Protein AF-0000000080314456 (afdb_homodimer)

Sequence (320 aa):
MYIHRTSDVHPMYSRRPSIFSNRALARGATLALMAKRPNSYPRVSAYLICPGAPRVIEFAKNVLDAQVERRYDAPDGSVMHAELRIDDSIVMIGDSGEQWPAVPTHLHVYVDDVDATYQRALAAGATSVRAPEQREGDPDRRGGVLDVAGNTWWFATQLEMYIHRTSDVHPMYSRRPSIFSNRALARGATLALMAKRPNSYPRVSAYLICPGAPRVIEFAKNVLDAQVERRYDAPDGSVMHAELRIDDSIVMIGDSGEQWPAVPTHLHVYVDDVDATYQRALAAGATSVRAPEQREGDPDRRGGVLDVAGNTWWFATQLE

pLDDT: mean 83.62, std 26.43, range [27.14, 98.94]

Radius of gyration: 33.02 Å; Cα contacts (8 Å, |Δi|>4): 641; chains: 2; bounding box: 56×106×123 Å

Foldseek 3Di:
DPPPPPDPDPPPPPPPPPCPVCPVVVVVPCVVVPPPDDPLADPDAAEFAFAPVVLVLVLCCQLQVWDKDDWDADPVGWTQWIWTDRPSHIHIYGYADPVRHGDQEEDEDEDQDAQSSVVRNVVSPWAWPFHWDDDPPRQWTWGWTAHPRRHIYIYIYGDD/DPPPPDPDPPPPPPPPPPCPVCCVVVVVVCVVVPDPDDPLADPDAAEFAFAPVVLVLVLCCQLQVWDKDDWDADPVGWTQWIWTDRPSHIHIYGYADPVRHGDQEEDEEEDQDAQSSVVRNVVSPWAWPFHWDDDPPRQWTWGWTAHPRRHIYIYIYGDD

Secondary structure (DSSP, 8-state):
-----------------------HHHHTS------SS-TT--SEEEEEEETTHHHHHHHHHHHH-PEEEEEEE-TTS-EEEEEEEETTEEEEEEE--SSS-----EEEEE-S-HHHHHHHHHHTT-EEEEEEEE-TT-SEEEEEEE-TTS-EEEEEEE--/-----------------------HHHHT-------SS-TT--SEEEEEEETTHHHHHHHHHHHH-PEEEEEEE-TTS-EEEEEEEETTEEEEEEE--SSS-----EEEEE-S-HHHHHHHHHHTT-EEEEEEEE-TT-SEEEEEEE-TTS-EEEEEEE--

Solvent-accessible surface area (backbone atoms only — not comparable to full-atom values): 17589 Å² total; per-residue (Å²): 136,83,76,76,76,78,79,80,77,73,78,77,75,74,74,69,73,73,74,71,68,65,54,65,58,60,67,71,45,69,74,59,67,62,56,31,44,63,86,87,55,50,34,52,25,39,38,44,29,22,58,58,35,68,59,54,51,50,44,38,32,75,47,59,64,33,43,83,37,80,70,40,66,42,96,86,67,48,37,66,34,29,31,33,35,34,86,73,23,44,39,32,38,19,38,36,45,91,90,44,60,63,43,59,42,41,35,37,32,50,35,84,47,36,65,61,40,51,52,44,34,44,75,69,61,29,44,83,72,36,76,68,45,64,51,91,94,44,53,37,33,35,28,28,30,28,43,91,56,50,32,34,44,33,34,24,16,38,69,112,135,84,76,77,78,80,79,79,78,74,76,76,75,72,76,67,72,76,74,68,68,63,51,65,60,58,66,67,47,65,72,63,65,60,55,30,47,63,88,88,55,49,35,52,24,40,39,44,28,23,59,60,36,70,60,53,52,51,44,38,32,74,49,60,64,33,42,83,38,79,71,40,68,42,96,87,66,46,38,66,34,31,31,34,35,36,86,72,22,43,41,32,37,17,39,36,46,90,89,44,61,61,42,58,42,40,36,38,31,50,35,85,45,36,66,61,40,52,52,44,32,44,74,69,60,29,43,82,71,38,76,69,44,65,52,89,93,45,54,38,33,34,28,28,31,30,44,90,56,50,32,34,45,32,34,24,15,38,69,114

Structure (mmCIF, N/CA/C/O backbone):
data_AF-0000000080314456-model_v1
#
loop_
_entity.id
_entity.type
_entity.pdbx_description
1 polymer 'Glyoxalase family protein'
#
loop_
_atom_site.group_PDB
_atom_site.id
_atom_site.type_symbol
_atom_site.label_atom_id
_atom_site.label_alt_id
_atom_site.label_comp_id
_atom_site.label_asym_id
_atom_site.label_entity_id
_atom_site.label_seq_id
_atom_site.pdbx_PDB_ins_code
_atom_site.Cartn_x
_atom_site.Cartn_y
_atom_site.Car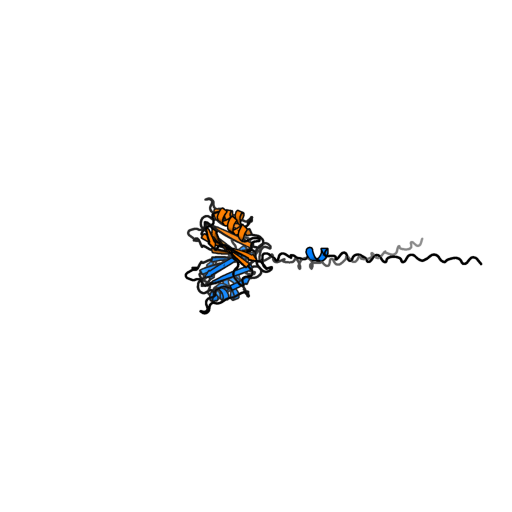tn_z
_atom_site.occupancy
_atom_site.B_iso_or_equiv
_atom_site.auth_seq_id
_atom_site.auth_comp_id
_atom_site.auth_asym_id
_atom_site.auth_atom_id
_atom_site.pdbx_PDB_model_num
ATOM 1 N N . MET A 1 1 ? -13.289 14.805 104.562 1 27.48 1 MET A N 1
ATOM 2 C CA . MET A 1 1 ? -13.859 14.016 103.5 1 27.48 1 MET A CA 1
ATOM 3 C C . MET A 1 1 ? -13.453 14.57 102.125 1 27.48 1 MET A C 1
ATOM 5 O O . MET A 1 1 ? -13.812 15.695 101.75 1 27.48 1 MET A O 1
ATOM 9 N N . TYR A 1 2 ? -12.203 14.258 101.688 1 29.61 2 TYR A N 1
ATOM 10 C CA . TYR A 1 2 ? -11.289 14.695 100.688 1 29.61 2 TYR A CA 1
ATOM 11 C C . TYR A 1 2 ? -11.836 14.359 99.25 1 29.61 2 TYR A C 1
ATOM 13 O O . TYR A 1 2 ? -11.992 13.188 98.938 1 29.61 2 TYR A O 1
ATOM 21 N N . ILE A 1 3 ? -12.906 15.055 98.938 1 31.56 3 ILE A N 1
ATOM 22 C CA . ILE A 1 3 ? -13.602 14.867 97.625 1 31.56 3 ILE A CA 1
ATOM 23 C C . ILE A 1 3 ? -12.602 14.992 96.5 1 31.56 3 ILE A C 1
ATOM 25 O O . ILE A 1 3 ? -11.922 16.016 96.375 1 31.56 3 ILE A O 1
ATOM 29 N N . HIS A 1 4 ? -11.969 13.867 96.125 1 29.05 4 HIS A N 1
ATOM 30 C CA . HIS A 1 4 ? -11.062 13.602 95 1 29.05 4 HIS A CA 1
ATOM 31 C C . HIS A 1 4 ? -11.648 14.109 93.688 1 29.05 4 HIS A C 1
ATOM 33 O O . HIS A 1 4 ? -12.711 13.656 93.25 1 29.05 4 HIS A O 1
ATOM 39 N N . ARG A 1 5 ? -11.523 15.391 93.438 1 29.36 5 ARG A N 1
ATOM 40 C CA . ARG A 1 5 ? -11.883 16.062 92.188 1 29.36 5 ARG A CA 1
ATOM 41 C C . ARG A 1 5 ? -11.352 15.289 91 1 29.36 5 ARG A C 1
ATOM 43 O O . ARG A 1 5 ? -10.141 15.078 90.875 1 29.36 5 ARG A O 1
ATOM 50 N N . THR A 1 6 ? -12.094 14.258 90.5 1 30.19 6 THR A N 1
ATOM 51 C CA . THR A 1 6 ? -11.852 13.43 89.312 1 30.19 6 THR A CA 1
ATOM 52 C C . THR A 1 6 ? -11.453 14.289 88.125 1 30.19 6 THR A C 1
ATOM 54 O O . THR A 1 6 ? -11.961 15.398 87.938 1 30.19 6 THR A O 1
ATOM 57 N N . SER A 1 7 ? -10.219 14.148 87.625 1 28.81 7 SER A N 1
ATOM 58 C CA . SER A 1 7 ? -9.391 14.602 86.562 1 28.81 7 SER A CA 1
ATOM 59 C C . SER A 1 7 ? -10.148 14.508 85.188 1 28.81 7 SER A C 1
ATOM 61 O O . SER A 1 7 ? -10.789 13.492 84.938 1 28.81 7 SER A O 1
ATOM 63 N N . ASP A 1 8 ? -10.734 15.633 84.75 1 27.77 8 ASP A N 1
ATOM 64 C CA . ASP A 1 8 ? -11.375 15.953 83.5 1 27.77 8 ASP A CA 1
ATOM 65 C C . ASP A 1 8 ? -10.602 15.336 82.312 1 27.77 8 ASP A C 1
ATOM 67 O O . ASP A 1 8 ? -9.398 15.547 82.188 1 27.77 8 ASP A O 1
ATOM 71 N N . VAL A 1 9 ? -11.016 14.156 81.812 1 30.58 9 VAL A N 1
ATOM 72 C CA . VAL A 1 9 ? -10.672 13.367 80.688 1 30.58 9 VAL A CA 1
ATOM 73 C C . VAL A 1 9 ? -10.648 14.258 79.438 1 30.58 9 VAL A C 1
ATOM 75 O O . VAL A 1 9 ? -11.578 15.031 79.188 1 30.58 9 VAL A O 1
ATOM 78 N N . HIS A 1 10 ? -9.469 14.805 79.062 1 31.69 10 HIS A N 1
ATOM 79 C CA . HIS A 1 10 ? -9.148 15.523 77.812 1 31.69 10 HIS A CA 1
ATOM 80 C C . HIS A 1 10 ? -9.727 14.82 76.625 1 31.69 10 HIS A C 1
ATOM 82 O O . HIS A 1 10 ? -9.523 13.617 76.438 1 31.69 10 HIS A O 1
ATOM 88 N N . PRO A 1 11 ? -10.875 15.266 76.125 1 28.17 11 PRO A N 1
ATOM 89 C CA . PRO A 1 11 ? -11.453 14.68 74.875 1 28.17 11 PRO A CA 1
ATOM 90 C C . PRO A 1 11 ? -10.422 14.5 73.75 1 28.17 11 PRO A C 1
ATOM 92 O O . PRO A 1 11 ? -9.539 15.352 73.625 1 28.17 11 PRO A O 1
ATOM 95 N N . MET A 1 12 ? -9.922 13.273 73.562 1 28.09 12 MET A N 1
ATOM 96 C CA . MET A 1 12 ? -9.117 12.836 72.438 1 28.09 12 MET A CA 1
ATOM 97 C C . MET A 1 12 ? -9.656 13.414 71.125 1 28.09 12 MET A C 1
ATOM 99 O O . MET A 1 12 ? -10.82 13.203 70.75 1 28.09 12 MET A O 1
ATOM 103 N N . TYR A 1 13 ? -9.336 14.688 70.75 1 27.61 13 TYR A N 1
ATOM 104 C CA . TYR A 1 13 ? -9.562 15.234 69.438 1 27.61 13 TYR A CA 1
ATOM 105 C C . TYR A 1 13 ? -9.289 14.18 68.375 1 27.61 13 TYR A C 1
ATOM 107 O O . TYR A 1 13 ? -8.219 13.578 68.312 1 27.61 13 TYR A O 1
ATOM 115 N N . SER A 1 14 ? -10.312 13.352 68.062 1 29.83 14 SER A N 1
ATOM 116 C CA . SER A 1 14 ? -10.336 12.492 66.938 1 29.83 14 SER A CA 1
ATOM 117 C C . SER A 1 14 ? -9.789 13.219 65.688 1 29.83 14 SER A C 1
ATOM 119 O O . SER A 1 14 ? -10.289 14.281 65.312 1 29.83 14 SER A O 1
ATOM 121 N N . ARG A 1 15 ? -8.445 13.281 65.562 1 30.98 15 ARG A N 1
ATOM 122 C CA . ARG A 1 15 ? -7.824 13.719 64.312 1 30.98 15 ARG A CA 1
ATOM 123 C C . ARG A 1 15 ? -8.586 13.188 63.125 1 30.98 15 ARG A C 1
ATOM 125 O O . ARG A 1 15 ? -8.719 11.977 62.969 1 30.98 15 ARG A O 1
ATOM 132 N N . ARG A 1 16 ? -9.602 13.93 62.719 1 32.38 16 ARG A N 1
ATOM 133 C CA . ARG A 1 16 ? -10.219 13.672 61.406 1 32.38 16 ARG A CA 1
ATOM 134 C C . ARG A 1 16 ? -9.164 13.391 60.344 1 32.38 16 ARG A C 1
ATOM 136 O O . ARG A 1 16 ? -8.219 14.156 60.188 1 32.38 16 ARG A O 1
ATOM 143 N N . PRO A 1 17 ? -8.891 12.102 60.125 1 31.78 17 PRO A N 1
ATOM 144 C CA . PRO A 1 17 ? -7.941 11.898 59 1 31.78 17 PRO A CA 1
ATOM 145 C C . PRO A 1 17 ? -8.234 12.797 57.812 1 31.78 17 PRO A C 1
ATOM 147 O O . PRO A 1 17 ? -9.406 13.055 57.5 1 31.78 17 PRO A O 1
ATOM 150 N N . SER A 1 18 ? -7.523 13.953 57.75 1 32.06 18 SER A N 1
ATOM 151 C CA . SER A 1 18 ? -7.566 14.703 56.5 1 32.06 18 SER A CA 1
ATOM 152 C C . SER A 1 18 ? -7.684 13.766 55.312 1 32.06 18 SER A C 1
ATOM 154 O O . SER A 1 18 ? -6.914 12.812 55.156 1 32.06 18 SER A O 1
ATOM 156 N N . ILE A 1 19 ? -8.906 13.562 54.844 1 32.38 19 ILE A N 1
ATOM 157 C CA . ILE A 1 19 ? -9.164 12.945 53.562 1 32.38 19 ILE A CA 1
ATOM 158 C C . ILE A 1 19 ? -8.211 13.516 52.5 1 32.38 19 ILE A C 1
ATOM 160 O O . ILE A 1 19 ? -8.32 14.688 52.125 1 32.38 19 ILE A O 1
ATOM 164 N N . PHE A 1 20 ? -6.898 13.461 52.75 1 32.72 20 PHE A N 1
ATOM 165 C CA . PHE A 1 20 ? -6.07 13.594 51.562 1 32.72 20 PHE A CA 1
ATOM 166 C C . PHE A 1 20 ? -6.738 12.93 50.344 1 32.72 20 PHE A C 1
ATOM 168 O O . PHE A 1 20 ? -6.945 11.711 50.344 1 32.72 20 PHE A O 1
ATOM 175 N N . SER A 1 21 ? -7.824 13.68 49.906 1 33 21 SER A N 1
ATOM 176 C CA . SER A 1 21 ? -8.352 13.367 48.594 1 33 21 SER A CA 1
ATOM 177 C C . SER A 1 21 ? -7.25 12.922 47.656 1 33 21 SER A C 1
ATOM 179 O O . SER A 1 21 ? -6.242 13.609 47.5 1 33 21 SER A O 1
ATOM 181 N N . ASN A 1 22 ? -6.953 11.68 47.688 1 33.34 22 ASN A N 1
ATOM 182 C CA . ASN A 1 22 ? -6.227 10.984 46.625 1 33.34 22 ASN A CA 1
ATOM 183 C C . ASN A 1 22 ? -6.492 11.609 45.25 1 33.34 22 ASN A C 1
ATOM 185 O O . ASN A 1 22 ? -7.43 11.219 44.562 1 33.34 22 ASN A O 1
ATOM 189 N N . ARG A 1 23 ? -6.57 13.008 45.25 1 28.77 23 ARG A N 1
ATOM 190 C CA . ARG A 1 23 ? -6.52 13.547 43.875 1 28.77 23 ARG A CA 1
ATOM 191 C C . ARG A 1 23 ? -5.391 12.906 43.094 1 28.77 23 ARG A C 1
ATOM 193 O O . ARG A 1 23 ? -5.082 13.344 41.969 1 28.77 23 ARG A O 1
ATOM 200 N N . ALA A 1 24 ? -4.445 12.359 43.875 1 36.88 24 ALA A N 1
ATOM 201 C CA . ALA A 1 24 ? -3.461 11.75 42.969 1 36.88 24 ALA A CA 1
ATOM 202 C C . ALA A 1 24 ? -4.141 10.883 41.906 1 36.88 24 ALA A C 1
ATOM 204 O O . ALA A 1 24 ? -3.492 10.422 40.969 1 36.88 24 ALA A O 1
ATOM 205 N N . LEU A 1 25 ? -5.168 10.219 42.562 1 33.75 25 LEU A N 1
ATOM 206 C CA . LEU A 1 25 ? -5.66 9.234 41.594 1 33.75 25 LEU A CA 1
ATOM 207 C C . LEU A 1 25 ? -6.062 9.906 40.281 1 33.75 25 LEU A C 1
ATOM 209 O O . LEU A 1 25 ? -6.094 9.258 39.219 1 33.75 25 LEU A O 1
ATOM 213 N N . ALA A 1 26 ? -6.762 11 40.406 1 34.88 26 ALA A N 1
ATOM 214 C CA . ALA A 1 26 ? -7.418 11.461 39.188 1 34.88 26 ALA A CA 1
ATOM 215 C C . ALA A 1 26 ? -6.391 11.883 38.125 1 34.88 26 ALA A C 1
ATOM 217 O O . ALA A 1 26 ? -6.625 11.742 36.938 1 34.88 26 ALA A O 1
ATOM 218 N N . ARG A 1 27 ? -5.457 12.602 38.5 1 36.66 27 ARG A N 1
ATOM 219 C CA . ARG A 1 27 ? -4.609 13.188 37.469 1 36.66 27 ARG A CA 1
ATOM 220 C C . ARG A 1 27 ? -3.809 12.102 36.75 1 36.66 27 ARG A C 1
ATOM 222 O O . ARG A 1 27 ? -3.305 12.328 35.656 1 36.66 27 ARG A O 1
ATOM 229 N N . GLY A 1 28 ? -3.275 11.305 37.625 1 36.78 28 GLY A N 1
ATOM 230 C CA . GLY A 1 28 ? -2.605 10.281 36.844 1 36.78 28 GLY A CA 1
ATOM 231 C C . GLY A 1 28 ? -3.531 9.562 35.875 1 36.78 28 GLY A C 1
ATOM 232 O O . GLY A 1 28 ? -3.229 8.461 35.406 1 36.78 28 GLY A O 1
ATOM 233 N N . ALA A 1 29 ? -4.824 9.562 36.062 1 36.16 29 ALA A N 1
ATOM 234 C CA . ALA A 1 29 ? -5.746 9.117 35 1 36.16 29 ALA A CA 1
ATOM 235 C C . ALA A 1 29 ? -5.129 9.289 33.625 1 36.16 29 ALA A C 1
ATOM 237 O O . ALA A 1 29 ? -4.227 10.109 33.438 1 36.16 29 ALA A O 1
ATOM 238 N N . THR A 1 30 ? -5.438 8.281 32.688 1 37.94 30 THR A N 1
ATOM 239 C CA . THR A 1 30 ? -5.18 7.953 31.297 1 37.94 30 THR A CA 1
ATOM 240 C C . THR A 1 30 ? -5.316 9.195 30.406 1 37.94 30 THR A C 1
ATOM 242 O O . THR A 1 30 ? -6.43 9.672 30.188 1 37.94 30 THR A O 1
ATOM 245 N N . LEU A 1 31 ? -5.137 10.25 30.766 1 38.38 31 LEU A N 1
ATOM 246 C CA . LEU A 1 31 ? -4.918 10.891 29.484 1 38.38 31 LEU A CA 1
ATOM 247 C C . LEU A 1 31 ? -4.492 9.875 28.422 1 38.38 31 LEU A C 1
ATOM 249 O O . LEU A 1 31 ? -3.305 9.562 28.297 1 38.38 31 LEU A O 1
ATOM 253 N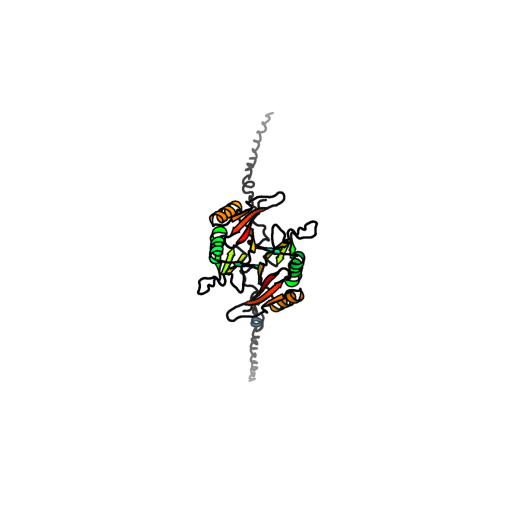 N . ALA A 1 32 ? -4.73 8.617 28.719 1 42.94 32 ALA A N 1
ATOM 254 C CA . ALA A 1 32 ? -4.594 7.543 27.75 1 42.94 32 ALA A CA 1
ATOM 255 C C . ALA A 1 32 ? -4.59 8.094 26.328 1 42.94 32 ALA A C 1
ATOM 257 O O . ALA A 1 32 ? -5.629 8.516 25.812 1 42.94 32 ALA A O 1
ATOM 258 N N . LEU A 1 33 ? -3.754 9.047 26.156 1 50.19 33 LEU A N 1
ATOM 259 C CA . LEU A 1 33 ? -3.492 9.641 24.844 1 50.19 33 LEU A CA 1
ATOM 260 C C . LEU A 1 33 ? -3.971 8.727 23.734 1 50.19 33 LEU A C 1
ATOM 262 O O . LEU A 1 33 ? -3.555 7.566 23.641 1 50.19 33 LEU A O 1
ATOM 266 N N . MET A 1 34 ? -5.211 8.812 23.594 1 61.31 34 MET A N 1
ATOM 267 C CA . MET A 1 34 ? -5.766 8.039 22.484 1 61.31 34 MET A CA 1
ATOM 268 C C . MET A 1 34 ? -4.695 7.742 21.438 1 61.31 34 MET A C 1
ATOM 270 O O . MET A 1 34 ? -3.762 8.531 21.266 1 61.31 34 MET A O 1
ATOM 274 N N . ALA A 1 35 ? -4.668 6.555 21.141 1 75.25 35 ALA A N 1
ATOM 275 C CA . ALA A 1 35 ? -3.74 6.125 20.094 1 75.25 35 ALA A CA 1
ATOM 276 C C . ALA A 1 35 ? -3.777 7.078 18.906 1 75.25 35 ALA A C 1
ATOM 278 O O . ALA A 1 35 ? -4.84 7.578 18.531 1 75.25 35 ALA A O 1
ATOM 279 N N . LYS A 1 36 ? -2.713 7.547 18.594 1 91.38 36 LYS A N 1
ATOM 280 C CA . LYS A 1 36 ? -2.57 8.43 17.453 1 91.38 36 LYS A CA 1
ATOM 281 C C . LYS A 1 36 ? -2.93 7.699 16.156 1 91.38 36 LYS A C 1
ATOM 283 O O . LYS A 1 36 ? -3.055 8.32 15.094 1 91.38 36 LYS A O 1
ATOM 288 N N . ARG A 1 37 ? -3.107 6.453 16.25 1 93 37 ARG A N 1
ATOM 289 C CA . ARG A 1 37 ? -3.586 5.543 15.219 1 93 37 ARG A CA 1
ATOM 290 C C . ARG A 1 37 ? -4.617 4.566 15.773 1 93 37 ARG A C 1
ATOM 292 O O . ARG A 1 37 ? -4.395 3.955 16.828 1 93 37 ARG A O 1
ATOM 299 N N . PRO A 1 38 ? -5.715 4.445 15.133 1 91.81 38 PRO A N 1
ATOM 300 C CA . PRO A 1 38 ? -6.645 3.434 15.641 1 91.81 38 PRO A CA 1
ATOM 301 C C . PRO A 1 38 ? -6.016 2.043 15.719 1 91.81 38 PRO A C 1
ATOM 303 O O . PRO A 1 38 ? -5.215 1.676 14.859 1 91.81 38 PRO A O 1
ATOM 306 N N . ASN A 1 39 ? -6.234 1.264 16.719 1 87.56 39 ASN A N 1
ATOM 307 C CA . ASN A 1 39 ? -5.59 -0.005 17.047 1 87.56 39 ASN A CA 1
ATOM 308 C C . ASN A 1 39 ? -5.613 -0.965 15.852 1 87.56 39 ASN A C 1
ATOM 310 O O . ASN A 1 39 ? -4.641 -1.685 15.617 1 87.56 39 ASN A O 1
ATOM 314 N N . SER A 1 40 ? -6.539 -1.018 15.023 1 93.25 40 SER A N 1
ATOM 315 C CA . SER A 1 40 ? -6.652 -2.041 13.984 1 93.25 40 SER A CA 1
ATOM 316 C C . SER A 1 40 ? -6.09 -1.548 12.656 1 93.25 40 SER A C 1
ATOM 318 O O . SER A 1 40 ? -6.152 -2.256 11.648 1 93.25 40 SER A O 1
ATOM 320 N N . TYR A 1 41 ? -5.465 -0.434 12.711 1 97.75 41 TYR A N 1
ATOM 321 C CA . TYR A 1 41 ? -4.941 0.119 11.469 1 97.75 41 TYR A CA 1
ATOM 322 C C . TYR A 1 41 ? -3.439 -0.115 11.352 1 97.75 41 TYR A C 1
ATOM 324 O O . TYR A 1 41 ? -2.705 0.043 12.328 1 97.75 41 TYR A O 1
ATOM 332 N N . PRO A 1 42 ? -2.975 -0.496 10.195 1 98.5 42 PRO A N 1
ATOM 333 C CA . PRO A 1 42 ? -1.53 -0.454 9.953 1 98.5 42 PRO A CA 1
ATOM 334 C C . PRO A 1 42 ? -0.99 0.971 9.852 1 98.5 42 PRO A C 1
ATOM 336 O O . PRO A 1 42 ? -1.763 1.916 9.672 1 98.5 42 PRO A O 1
ATOM 339 N N . ARG A 1 43 ? 0.236 1.07 9.961 1 98.62 43 ARG A N 1
ATOM 340 C CA . ARG A 1 43 ? 0.877 2.375 9.828 1 98.62 43 ARG A CA 1
ATOM 341 C C . ARG A 1 43 ? 0.706 2.926 8.414 1 98.62 43 ARG A C 1
ATOM 343 O O . ARG A 1 43 ? 0.497 4.125 8.234 1 98.62 43 ARG A O 1
ATOM 350 N N . VAL A 1 44 ? 0.87 2.08 7.402 1 98.94 44 VAL A N 1
ATOM 351 C CA . VAL A 1 44 ? 0.758 2.494 6.008 1 98.94 44 VAL A CA 1
ATOM 352 C C . VAL A 1 44 ? -0.307 1.657 5.305 1 98.94 44 VAL A C 1
ATOM 354 O O . VAL A 1 44 ? -0.348 0.434 5.457 1 98.94 44 VAL A O 1
ATOM 357 N N . SER A 1 45 ? -1.148 2.301 4.598 1 98.94 45 SER A N 1
ATOM 358 C CA . SER A 1 45 ? -2.115 1.659 3.713 1 98.94 45 SER A CA 1
ATOM 359 C C . SER A 1 45 ? -1.975 2.164 2.281 1 98.94 45 SER A C 1
ATOM 361 O O . SER A 1 45 ? -1.834 3.367 2.053 1 98.94 45 SER A O 1
ATOM 363 N N . ALA A 1 46 ? -1.955 1.237 1.372 1 98.94 46 ALA A N 1
ATOM 364 C CA . ALA A 1 46 ? -2.096 1.664 -0.018 1 98.94 46 ALA A CA 1
ATOM 365 C C . ALA A 1 46 ? -3.471 2.275 -0.269 1 98.94 46 ALA A C 1
ATOM 367 O O . ALA A 1 46 ? -4.469 1.82 0.293 1 98.94 46 ALA A O 1
ATOM 368 N N . TYR A 1 47 ? -3.482 3.264 -1.135 1 98.88 47 TYR A N 1
ATOM 369 C CA . TYR A 1 47 ? -4.738 3.891 -1.539 1 98.88 47 TYR A CA 1
ATOM 370 C C . TYR A 1 47 ? -4.934 3.793 -3.047 1 98.88 47 TYR A C 1
ATOM 372 O O . TYR A 1 47 ? -4.227 4.449 -3.814 1 98.88 47 TYR A O 1
ATOM 380 N N . LEU A 1 48 ? -5.859 3.018 -3.428 1 98.81 48 LEU A N 1
ATOM 381 C CA . LEU A 1 48 ? -6.168 2.824 -4.84 1 98.81 48 LEU A CA 1
ATOM 382 C C . LEU A 1 48 ? -7.184 3.855 -5.32 1 98.81 48 LEU A C 1
ATOM 384 O O . LEU A 1 48 ? -8.25 4.008 -4.719 1 98.81 48 LEU A O 1
ATOM 388 N N . ILE A 1 49 ? -6.809 4.559 -6.332 1 98.56 49 ILE A N 1
ATOM 389 C CA . ILE A 1 49 ? -7.73 5.406 -7.074 1 98.56 49 ILE A CA 1
ATOM 390 C C . ILE A 1 49 ? -7.996 4.797 -8.453 1 98.56 49 ILE A C 1
ATOM 392 O O . ILE A 1 49 ? -7.117 4.789 -9.312 1 98.56 49 ILE A O 1
ATOM 396 N N . CYS A 1 50 ? -9.156 4.262 -8.664 1 97.06 50 CYS A N 1
ATOM 397 C CA . CYS A 1 50 ? -9.32 3.475 -9.883 1 97.06 50 CYS A CA 1
ATOM 398 C C . CYS A 1 50 ? -10.711 3.664 -10.469 1 97.06 50 CYS A C 1
ATOM 400 O O . CYS A 1 50 ? -11.648 4.035 -9.758 1 97.06 50 CYS A O 1
ATOM 402 N N . PRO A 1 51 ? -10.727 3.467 -11.805 1 96.62 51 PRO A N 1
ATOM 403 C CA . PRO A 1 51 ? -12.062 3.436 -12.398 1 96.62 51 PRO A CA 1
ATOM 404 C C . PRO A 1 51 ? -12.836 2.166 -12.055 1 96.62 51 PRO A C 1
ATOM 406 O O . PRO A 1 51 ? -12.32 1.058 -12.242 1 96.62 51 PRO A O 1
ATOM 409 N N . GLY A 1 52 ? -14.031 2.35 -11.508 1 96.5 52 GLY A N 1
ATOM 410 C CA . GLY A 1 52 ? -14.852 1.188 -11.195 1 96.5 52 GLY A CA 1
ATOM 411 C C . GLY A 1 52 ? -14.406 0.469 -9.938 1 96.5 52 GLY A C 1
ATOM 412 O O . GLY A 1 52 ? -14.203 -0.747 -9.953 1 96.5 52 GLY A O 1
ATOM 413 N N . ALA A 1 53 ? -14.281 1.219 -8.828 1 98.44 53 ALA A N 1
ATOM 414 C CA . ALA A 1 53 ? -13.828 0.694 -7.547 1 98.44 53 ALA A CA 1
ATOM 415 C C . ALA A 1 53 ? -14.672 -0.497 -7.109 1 98.44 53 ALA A C 1
ATOM 417 O O . ALA A 1 53 ? -14.156 -1.463 -6.547 1 98.44 53 ALA A O 1
ATOM 418 N N . PRO A 1 54 ? -15.992 -0.514 -7.402 1 98.19 54 PRO A N 1
ATOM 419 C CA . PRO A 1 54 ? -16.797 -1.654 -6.969 1 98.19 54 PRO A CA 1
ATOM 420 C C . PRO A 1 54 ? -16.312 -2.98 -7.543 1 98.19 54 PRO A C 1
ATOM 422 O O . PRO A 1 54 ? -16.344 -4.004 -6.855 1 98.19 54 PRO A O 1
ATOM 425 N N . ARG A 1 55 ? -15.852 -2.961 -8.703 1 98 55 ARG A N 1
ATOM 426 C CA . ARG A 1 55 ? -15.383 -4.195 -9.328 1 98 55 ARG A CA 1
ATOM 427 C C . ARG A 1 55 ? -14.078 -4.664 -8.688 1 98 55 ARG A C 1
ATOM 429 O O . ARG A 1 55 ? -13.844 -5.867 -8.562 1 98 55 ARG A O 1
ATOM 436 N N . VAL A 1 56 ? -13.211 -3.719 -8.336 1 98.62 56 VAL A N 1
ATOM 437 C CA . VAL A 1 56 ? -11.961 -4.059 -7.66 1 98.62 56 VAL A CA 1
ATOM 438 C C . VAL A 1 56 ? -12.258 -4.586 -6.258 1 98.62 56 VAL A C 1
ATOM 440 O O . VAL A 1 56 ? -11.602 -5.516 -5.785 1 98.62 56 VAL A O 1
ATOM 443 N N . ILE A 1 57 ? -13.234 -4.023 -5.605 1 98.81 57 ILE A N 1
ATOM 444 C CA . ILE A 1 57 ? -13.664 -4.492 -4.293 1 98.81 57 ILE A CA 1
ATOM 445 C C . ILE A 1 57 ? -14.148 -5.938 -4.395 1 98.81 57 ILE A C 1
ATOM 447 O O . ILE A 1 57 ? -13.766 -6.785 -3.584 1 98.81 57 ILE A O 1
ATOM 451 N N . GLU A 1 58 ? -14.922 -6.227 -5.371 1 98.69 58 GLU A N 1
ATOM 452 C CA . GLU A 1 58 ? -15.398 -7.59 -5.57 1 98.69 58 GLU A CA 1
ATOM 453 C C . GLU A 1 58 ? -14.242 -8.547 -5.848 1 98.69 58 GLU A C 1
ATOM 455 O O . GLU A 1 58 ? -14.219 -9.664 -5.332 1 98.69 58 GLU A O 1
ATOM 460 N N . PHE A 1 59 ? -13.336 -8.094 -6.617 1 98.88 59 PHE A N 1
ATOM 461 C CA . PHE A 1 59 ? -12.133 -8.875 -6.867 1 98.88 59 PHE A CA 1
ATOM 462 C C . PHE A 1 59 ? -11.414 -9.203 -5.562 1 98.88 59 PHE A C 1
ATOM 464 O O . PHE A 1 59 ? -11.078 -10.367 -5.309 1 98.88 59 PHE A O 1
ATOM 471 N N . ALA A 1 60 ? -11.203 -8.203 -4.758 1 98.94 60 ALA A N 1
ATOM 472 C CA . ALA A 1 60 ? -10.469 -8.383 -3.508 1 98.94 60 ALA A CA 1
ATOM 473 C C . ALA A 1 60 ? -11.219 -9.328 -2.57 1 98.94 60 ALA A C 1
ATOM 475 O O . ALA A 1 60 ? -10.602 -10.141 -1.876 1 98.94 60 ALA A O 1
ATOM 476 N N . LYS A 1 61 ? -12.523 -9.242 -2.533 1 98.88 61 LYS A N 1
ATOM 477 C CA . LYS A 1 61 ? -13.328 -10.156 -1.725 1 98.88 61 LYS A CA 1
ATOM 478 C C . LYS A 1 61 ? -13.156 -11.602 -2.189 1 98.88 61 LYS A C 1
ATOM 480 O O . LYS A 1 61 ? -12.875 -12.492 -1.383 1 98.88 61 LYS A O 1
ATOM 485 N N . ASN A 1 62 ? -13.281 -11.758 -3.451 1 98.62 62 ASN A N 1
ATOM 486 C CA . ASN A 1 62 ? -13.32 -13.102 -4.023 1 98.62 62 ASN A CA 1
ATOM 487 C C . ASN A 1 62 ? -11.938 -13.75 -4.027 1 98.62 62 ASN A C 1
ATOM 489 O O . ASN A 1 62 ? -11.812 -14.961 -3.852 1 98.62 62 ASN A O 1
ATOM 493 N N . VAL A 1 63 ? -10.953 -12.969 -4.234 1 98.88 63 VAL A N 1
ATOM 494 C CA . VAL A 1 63 ? -9.625 -13.516 -4.496 1 98.88 63 VAL A CA 1
ATOM 495 C C . VAL A 1 63 ? -8.812 -13.531 -3.205 1 98.88 63 VAL A C 1
ATOM 497 O O . VAL A 1 63 ? -8.008 -14.438 -2.98 1 98.88 63 VAL A O 1
ATOM 500 N N . LEU A 1 64 ? -9.07 -12.523 -2.316 1 98.88 64 LEU A N 1
ATOM 501 C CA . LEU A 1 64 ? -8.188 -12.328 -1.173 1 98.88 64 LEU A CA 1
ATOM 502 C C . LEU A 1 64 ? -8.969 -12.398 0.135 1 98.88 64 LEU A C 1
ATOM 504 O O . LEU A 1 64 ? -8.422 -12.117 1.204 1 98.88 64 LEU A O 1
ATOM 508 N N . ASP A 1 65 ? -10.211 -12.672 0.048 1 98.69 65 ASP A N 1
ATOM 509 C CA . ASP A 1 65 ? -11.086 -12.758 1.216 1 98.69 65 ASP A CA 1
ATOM 510 C C . ASP A 1 65 ? -11.117 -11.43 1.972 1 98.69 65 ASP A C 1
ATOM 512 O O . ASP A 1 65 ? -11.148 -11.414 3.203 1 98.69 65 ASP A O 1
ATOM 516 N N . ALA A 1 66 ? -11.102 -10.367 1.262 1 98.88 66 ALA A N 1
ATOM 517 C CA . ALA A 1 66 ? -11.133 -9.039 1.868 1 98.88 66 ALA A CA 1
ATOM 518 C C . ALA A 1 66 ? -12.477 -8.773 2.539 1 98.88 66 ALA A C 1
ATOM 520 O O . ALA A 1 66 ? -13.531 -9.148 2.012 1 98.88 66 ALA A O 1
ATOM 521 N N . GLN A 1 67 ? -12.375 -8.094 3.674 1 98.81 67 GLN A N 1
ATOM 522 C CA . GLN A 1 67 ? -13.562 -7.57 4.34 1 98.81 67 GLN A CA 1
ATOM 523 C C . GLN A 1 67 ? -13.695 -6.066 4.105 1 98.81 67 GLN A C 1
ATOM 525 O O . GLN A 1 67 ? -12.758 -5.309 4.348 1 98.81 67 GLN A O 1
ATOM 530 N N . VAL A 1 68 ? -14.891 -5.664 3.695 1 98.81 68 VAL A N 1
ATOM 531 C CA . VAL A 1 68 ? -15.102 -4.25 3.408 1 98.81 68 VAL A CA 1
ATOM 532 C C . VAL A 1 68 ? -15.477 -3.51 4.691 1 98.81 68 VAL A C 1
ATOM 534 O O . VAL A 1 68 ? -16.406 -3.914 5.398 1 98.81 68 VAL A O 1
ATOM 537 N N . GLU A 1 69 ? -14.688 -2.543 4.891 1 98.12 69 GLU A N 1
ATOM 538 C CA . GLU A 1 69 ? -14.922 -1.672 6.035 1 98.12 69 GLU A CA 1
ATOM 539 C C . GLU A 1 69 ? -15.031 -0.211 5.609 1 98.12 69 GLU A C 1
ATOM 541 O O . GLU A 1 69 ? -14.531 0.169 4.551 1 98.12 69 GLU A O 1
ATOM 546 N N . ARG A 1 70 ? -15.836 0.61 6.371 1 96.94 70 ARG A N 1
ATOM 547 C CA . ARG A 1 70 ? -15.891 2.059 6.211 1 96.94 70 ARG A CA 1
ATOM 548 C C . ARG A 1 70 ? -16.141 2.439 4.758 1 96.94 70 ARG A C 1
ATOM 550 O O . ARG A 1 70 ? -15.406 3.248 4.184 1 96.94 70 ARG A O 1
ATOM 557 N N . ARG A 1 71 ? -17.172 1.964 4.195 1 98 71 ARG A N 1
ATOM 558 C CA . ARG A 1 71 ? -17.516 2.293 2.818 1 98 71 ARG A CA 1
ATOM 559 C C . ARG A 1 71 ? -18.516 3.453 2.77 1 98 71 ARG A C 1
ATOM 561 O O . ARG A 1 71 ? -19.516 3.453 3.492 1 98 71 ARG A O 1
ATOM 568 N N . TYR A 1 72 ? -18.156 4.383 1.938 1 97.44 72 TYR A N 1
ATOM 569 C CA . TYR A 1 72 ? -18.984 5.547 1.648 1 97.44 72 TYR A CA 1
ATOM 570 C C . TYR A 1 72 ? -19.203 5.703 0.148 1 97.44 72 TYR A C 1
ATOM 572 O O . TYR A 1 72 ? -18.25 5.824 -0.614 1 97.44 72 TYR A O 1
ATOM 580 N N . ASP A 1 73 ? -20.438 5.766 -0.185 1 97.44 73 ASP A N 1
ATOM 581 C CA . ASP A 1 73 ? -20.766 5.93 -1.598 1 97.44 73 ASP A CA 1
ATOM 582 C C . ASP A 1 73 ? -21.297 7.332 -1.88 1 97.44 73 ASP A C 1
ATOM 584 O O . ASP A 1 73 ? -21.922 7.949 -1.016 1 97.44 73 ASP A O 1
ATOM 588 N N . ALA A 1 74 ? -21.016 7.688 -3.094 1 96.12 74 ALA A N 1
ATOM 589 C CA . ALA A 1 74 ? -21.688 8.891 -3.596 1 96.12 74 ALA A CA 1
ATOM 590 C C . ALA A 1 74 ? -23.094 8.57 -4.086 1 96.12 74 ALA A C 1
ATOM 592 O O . ALA A 1 74 ? -23.438 7.406 -4.289 1 96.12 74 ALA A O 1
ATOM 593 N N . PRO A 1 75 ? -23.844 9.609 -4.262 1 95.56 75 PRO A N 1
ATOM 594 C CA . PRO A 1 75 ? -25.219 9.383 -4.715 1 95.56 75 PRO A CA 1
ATOM 595 C C . PRO A 1 75 ? -25.281 8.688 -6.07 1 95.56 75 PRO A C 1
ATOM 597 O O . PRO A 1 75 ? -26.234 7.949 -6.344 1 95.56 75 PRO A O 1
ATOM 600 N N . ASP A 1 76 ? -24.328 8.836 -6.883 1 94.56 76 ASP A N 1
ATOM 601 C CA . ASP A 1 76 ? -24.344 8.258 -8.227 1 94.56 76 ASP A CA 1
ATOM 602 C C . ASP A 1 76 ? -23.844 6.82 -8.211 1 94.56 76 ASP A C 1
ATOM 604 O O . ASP A 1 76 ? -23.703 6.195 -9.266 1 94.56 76 ASP A O 1
ATOM 608 N N . GLY A 1 77 ? -23.484 6.375 -7.082 1 93.94 77 GLY A N 1
ATOM 609 C CA . GLY A 1 77 ? -23.094 4.98 -6.957 1 93.94 77 GLY A CA 1
ATOM 610 C C . GLY A 1 77 ? -21.594 4.777 -6.938 1 93.94 77 GLY A C 1
ATOM 611 O O . GLY A 1 77 ? -21.109 3.684 -6.637 1 93.94 77 GLY A O 1
ATOM 612 N N . SER A 1 78 ? -20.875 5.84 -7.258 1 96.5 78 SER A N 1
ATOM 613 C CA . SER A 1 78 ? -19.422 5.73 -7.18 1 96.5 78 SER A CA 1
ATOM 614 C C . SER A 1 78 ? -18.953 5.641 -5.734 1 96.5 78 SER A C 1
ATOM 616 O O . SER A 1 78 ? -19.625 6.117 -4.82 1 96.5 78 SER A O 1
ATOM 618 N N . VAL A 1 79 ? -17.891 4.977 -5.555 1 98.5 79 VAL A N 1
ATOM 619 C CA . VAL A 1 79 ? -17.312 4.816 -4.227 1 98.5 79 VAL A CA 1
ATOM 620 C C . VAL A 1 79 ? -16.438 6.023 -3.896 1 98.5 79 VAL A C 1
ATOM 622 O O . VAL A 1 79 ? -15.43 6.273 -4.566 1 98.5 79 VAL A O 1
ATOM 625 N N . MET A 1 80 ? -16.812 6.711 -2.887 1 97.81 80 MET A N 1
ATOM 626 C CA . MET A 1 80 ? -16 7.832 -2.422 1 97.81 80 MET A CA 1
ATOM 627 C C . MET A 1 80 ? -14.805 7.34 -1.615 1 97.81 80 MET A C 1
ATOM 629 O O . MET A 1 80 ? -13.695 7.848 -1.773 1 97.81 80 MET A O 1
ATOM 633 N N . HIS A 1 81 ? -15.102 6.391 -0.75 1 98.25 81 HIS A N 1
ATOM 634 C CA . HIS A 1 81 ? -14.078 5.781 0.09 1 98.25 81 HIS A CA 1
ATOM 635 C C . HIS A 1 81 ? -14.516 4.41 0.588 1 98.25 81 HIS A C 1
ATOM 637 O O . HIS A 1 81 ? -15.68 4.215 0.936 1 98.25 81 HIS A O 1
ATOM 643 N N . ALA A 1 82 ? -13.633 3.504 0.618 1 98.81 82 ALA A N 1
ATOM 644 C CA . ALA A 1 82 ? -13.797 2.211 1.276 1 98.81 82 ALA A CA 1
ATOM 645 C C . ALA A 1 82 ? -12.461 1.66 1.757 1 98.81 82 ALA A C 1
ATOM 647 O O . ALA A 1 82 ? -11.398 2.086 1.286 1 98.81 82 ALA A O 1
ATOM 648 N N . GLU A 1 83 ? -12.531 0.793 2.691 1 98.88 83 GLU A N 1
ATOM 649 C CA . GLU A 1 83 ? -11.352 0.108 3.211 1 98.88 83 GLU A CA 1
ATOM 650 C C . GLU A 1 83 ? -11.508 -1.407 3.129 1 98.88 83 GLU A C 1
ATOM 652 O O . GLU A 1 83 ? -12.547 -1.948 3.514 1 98.88 83 GLU A O 1
ATOM 657 N N . LEU A 1 84 ? -10.508 -2.025 2.607 1 98.94 84 LEU A N 1
ATOM 658 C CA . LEU A 1 84 ? -10.461 -3.477 2.461 1 98.94 84 LEU A CA 1
ATOM 659 C C . LEU A 1 84 ? -9.492 -4.094 3.467 1 98.94 84 LEU A C 1
ATOM 661 O O . LEU A 1 84 ? -8.281 -3.943 3.338 1 98.94 84 LEU A O 1
ATOM 665 N N . ARG A 1 85 ? -10.055 -4.766 4.418 1 98.88 85 ARG A N 1
ATOM 666 C CA . ARG A 1 85 ? -9.227 -5.508 5.367 1 98.88 85 ARG A CA 1
ATOM 667 C C . ARG A 1 85 ? -8.781 -6.844 4.777 1 98.88 85 ARG A C 1
ATOM 669 O O . ARG A 1 85 ? -9.617 -7.668 4.402 1 98.88 85 ARG A O 1
ATOM 676 N N . ILE A 1 86 ? -7.562 -7.012 4.633 1 98.75 86 ILE A N 1
ATOM 677 C CA . ILE A 1 86 ? -6.922 -8.25 4.219 1 98.75 86 ILE A CA 1
ATOM 678 C C . ILE A 1 86 ? -5.934 -8.711 5.293 1 98.75 86 ILE A C 1
ATOM 680 O O . ILE A 1 86 ? -4.785 -8.258 5.316 1 98.75 86 ILE A O 1
ATOM 684 N N . ASP A 1 87 ? -6.414 -9.539 6.195 1 97.62 87 ASP A N 1
ATOM 685 C CA . ASP A 1 87 ? -5.664 -9.961 7.375 1 97.62 87 ASP A CA 1
ATOM 686 C C . ASP A 1 87 ? -5.203 -8.758 8.195 1 97.62 87 ASP A C 1
ATOM 688 O O . ASP A 1 87 ? -6.023 -7.965 8.656 1 97.62 87 ASP A O 1
ATOM 692 N N . ASP A 1 88 ? -3.967 -8.477 8.289 1 98 88 ASP A N 1
ATOM 693 C CA . ASP A 1 88 ? -3.445 -7.418 9.148 1 98 88 ASP A CA 1
ATOM 694 C C . ASP A 1 88 ? -3.227 -6.129 8.359 1 98 88 ASP A C 1
ATOM 696 O O . ASP A 1 88 ? -2.619 -5.184 8.867 1 98 88 ASP A O 1
ATOM 700 N N . SER A 1 89 ? -3.631 -6.117 7.172 1 98.81 89 SER A N 1
ATOM 701 C CA . SER A 1 89 ? -3.436 -4.977 6.285 1 98.81 89 SER A CA 1
ATOM 702 C C . SER A 1 89 ? -4.766 -4.332 5.914 1 98.81 89 SER A C 1
ATOM 704 O O . SER A 1 89 ? -5.824 -4.945 6.066 1 98.81 89 SER A O 1
ATOM 706 N N . ILE A 1 90 ? -4.684 -3.084 5.523 1 98.88 90 ILE A N 1
ATOM 707 C CA . ILE A 1 90 ? -5.809 -2.346 4.961 1 98.88 90 ILE A CA 1
ATOM 708 C C . ILE A 1 90 ? -5.406 -1.732 3.623 1 98.88 90 ILE A C 1
ATOM 710 O O . ILE A 1 90 ? -4.355 -1.091 3.518 1 98.88 90 ILE A O 1
ATOM 714 N N . VAL A 1 91 ? -6.18 -2.033 2.621 1 98.94 91 VAL A N 1
ATOM 715 C CA . VAL A 1 91 ? -6.113 -1.317 1.352 1 98.94 91 VAL A CA 1
ATOM 716 C C . VAL A 1 91 ? -7.293 -0.359 1.234 1 98.94 91 VAL A C 1
ATOM 718 O O . VAL A 1 91 ? -8.445 -0.767 1.382 1 98.94 91 VAL A O 1
ATOM 721 N N . MET A 1 92 ? -6.98 0.898 0.997 1 98.94 92 MET A N 1
ATOM 722 C CA . MET A 1 92 ? -8.023 1.896 0.789 1 98.94 92 MET A CA 1
ATOM 723 C C . MET A 1 92 ? -8.312 2.084 -0.697 1 98.94 92 MET A C 1
ATOM 725 O O . MET A 1 92 ? -7.438 1.861 -1.535 1 98.94 92 MET A O 1
ATOM 729 N N . ILE A 1 93 ? -9.602 2.518 -0.929 1 98.88 93 ILE A N 1
ATOM 730 C CA . ILE A 1 93 ? -9.945 2.586 -2.344 1 98.88 93 ILE A CA 1
ATOM 731 C C . ILE A 1 93 ? -11.047 3.623 -2.559 1 98.88 93 ILE A C 1
ATOM 733 O O . ILE A 1 93 ? -11.906 3.812 -1.693 1 98.88 93 ILE A O 1
ATOM 737 N N . GLY A 1 94 ? -11 4.27 -3.645 1 98.69 94 GLY A N 1
ATOM 738 C CA . GLY A 1 94 ? -12.055 5.129 -4.156 1 98.69 94 GLY A CA 1
ATOM 739 C C . GLY A 1 94 ? -12.094 5.184 -5.672 1 98.69 94 GLY A C 1
ATOM 740 O O . GLY A 1 94 ? -11.109 4.855 -6.34 1 98.69 94 GLY A O 1
ATOM 741 N N . ASP A 1 95 ? -13.18 5.613 -6.176 1 98.75 95 ASP A N 1
ATOM 742 C CA . ASP A 1 95 ? -13.297 5.797 -7.621 1 98.75 95 ASP A CA 1
ATOM 743 C C . ASP A 1 95 ? -12.516 7.027 -8.078 1 98.75 95 ASP A C 1
ATOM 745 O O . ASP A 1 95 ? -12.5 8.055 -7.398 1 98.75 95 ASP A O 1
ATOM 749 N N . SER A 1 96 ? -11.93 6.84 -9.266 1 98.19 96 SER A N 1
ATOM 750 C CA . SER A 1 96 ? -11.258 7.984 -9.875 1 98.19 96 SER A CA 1
ATOM 751 C C . SER A 1 96 ? -12.273 9.008 -10.383 1 98.19 96 SER A C 1
ATOM 753 O O . SER A 1 96 ? -13.445 8.695 -10.555 1 98.19 96 SER A O 1
ATOM 755 N N . GLY A 1 97 ? -11.789 10.219 -10.531 1 95.81 97 GLY A N 1
ATOM 756 C CA . GLY A 1 97 ? -12.523 11.344 -11.086 1 95.81 97 GLY A CA 1
ATOM 757 C C . GLY A 1 97 ? -11.617 12.43 -11.641 1 95.81 97 GLY A C 1
ATOM 758 O O . GLY A 1 97 ? -10.414 12.219 -11.812 1 95.81 97 GLY A O 1
ATOM 759 N N . GLU A 1 98 ? -12.188 13.516 -11.961 1 94.19 98 GLU A N 1
ATOM 760 C CA . GLU A 1 98 ? -11.43 14.625 -12.539 1 94.19 98 GLU A CA 1
ATOM 761 C C . GLU A 1 98 ? -10.344 15.109 -11.578 1 94.19 98 GLU A C 1
ATOM 763 O O . GLU A 1 98 ? -9.203 15.336 -11.992 1 94.19 98 GLU A O 1
ATOM 768 N N . GLN A 1 99 ? -10.695 15.195 -10.32 1 92 99 GLN A N 1
ATOM 769 C CA . GLN A 1 99 ? -9.758 15.695 -9.32 1 92 99 GLN A CA 1
ATOM 770 C C . GLN A 1 99 ? -8.68 14.664 -9.008 1 92 99 GLN A C 1
ATOM 772 O O . GLN A 1 99 ? -7.531 15.016 -8.742 1 92 99 GLN A O 1
ATOM 777 N N . TRP A 1 100 ? -9.141 13.477 -9.031 1 95.38 100 TRP A N 1
ATOM 778 C CA . TRP A 1 100 ? -8.234 12.375 -8.734 1 95.38 100 TRP A CA 1
ATOM 779 C C . TRP A 1 100 ? -8.25 11.336 -9.852 1 95.38 100 TRP A C 1
ATOM 781 O O . TRP A 1 100 ? -9.039 10.391 -9.812 1 95.38 100 TRP A O 1
ATOM 791 N N . PRO A 1 101 ? -7.324 11.539 -10.758 1 95.88 101 PRO A N 1
ATOM 792 C CA . PRO A 1 101 ? -7.301 10.586 -11.867 1 95.88 101 PRO A CA 1
ATOM 793 C C . PRO A 1 101 ? -6.836 9.195 -11.438 1 95.88 101 PRO A C 1
ATOM 795 O O . PRO A 1 101 ? -6.18 9.047 -10.406 1 95.88 101 PRO A O 1
ATOM 798 N N . ALA A 1 102 ? -7.184 8.227 -12.258 1 97.25 102 ALA A N 1
ATOM 799 C CA . ALA A 1 102 ? -6.84 6.832 -11.977 1 97.25 102 ALA A CA 1
ATOM 800 C C . ALA A 1 102 ? -5.324 6.641 -11.945 1 97.25 102 ALA A C 1
ATOM 802 O O . ALA A 1 102 ? -4.598 7.219 -12.758 1 97.25 102 ALA A O 1
ATOM 803 N N . VAL A 1 103 ? -4.887 5.793 -11.016 1 95.69 103 VAL A N 1
ATOM 804 C CA . VAL A 1 103 ? -3.482 5.426 -10.867 1 95.69 103 VAL A CA 1
ATOM 805 C C . VAL A 1 103 ? -3.35 3.906 -10.805 1 95.69 103 VAL A C 1
ATOM 807 O O . VAL A 1 103 ? -3.707 3.283 -9.805 1 95.69 103 VAL A O 1
ATOM 810 N N . PRO A 1 104 ? -2.803 3.266 -11.828 1 95.5 104 PRO A N 1
ATOM 811 C CA . PRO A 1 104 ? -2.598 1.815 -11.812 1 95.5 104 PRO A CA 1
ATOM 812 C C . PRO A 1 104 ? -1.563 1.377 -10.781 1 95.5 104 PRO A C 1
ATOM 814 O O . PRO A 1 104 ? -0.376 1.269 -11.094 1 95.5 104 PRO A O 1
ATOM 817 N N . THR A 1 105 ? -1.887 0.936 -9.719 1 97.75 105 THR A N 1
ATOM 818 C CA . THR A 1 105 ? -1.059 0.72 -8.531 1 97.75 105 THR A CA 1
ATOM 819 C C . THR A 1 105 ? -0.541 -0.715 -8.492 1 97.75 105 THR A C 1
ATOM 821 O O . THR A 1 105 ? -1.223 -1.64 -8.938 1 97.75 105 THR A O 1
ATOM 824 N N . HIS A 1 106 ? 0.68 -0.877 -7.949 1 98.75 106 HIS A N 1
ATOM 825 C CA . HIS A 1 106 ? 1.246 -2.195 -7.688 1 98.75 106 HIS A CA 1
ATOM 826 C C . HIS A 1 106 ? 1.151 -2.555 -6.211 1 98.75 106 HIS A C 1
ATOM 828 O O . HIS A 1 106 ? 1.487 -1.74 -5.348 1 98.75 106 HIS A O 1
ATOM 834 N N . LEU A 1 107 ? 0.706 -3.768 -5.949 1 98.94 107 LEU A N 1
ATOM 835 C CA . LEU A 1 107 ? 0.63 -4.324 -4.602 1 98.94 107 LEU A CA 1
ATOM 836 C C . LEU A 1 107 ? 1.326 -5.68 -4.531 1 98.94 107 LEU A C 1
ATOM 838 O O . LEU A 1 107 ? 1.238 -6.473 -5.469 1 98.94 107 LEU A O 1
ATOM 842 N N . HIS A 1 108 ? 1.989 -5.914 -3.424 1 98.94 108 HIS A N 1
ATOM 843 C CA . HIS A 1 108 ? 2.527 -7.23 -3.098 1 98.94 108 HIS A CA 1
ATOM 844 C C . HIS A 1 108 ? 1.729 -7.891 -1.979 1 98.94 108 HIS A C 1
ATOM 846 O O . HIS A 1 108 ? 1.471 -7.27 -0.944 1 98.94 108 HIS A O 1
ATOM 852 N N . VAL A 1 109 ? 1.339 -9.125 -2.176 1 98.94 109 VAL A N 1
ATOM 853 C CA . VAL A 1 109 ? 0.469 -9.805 -1.225 1 98.94 109 VAL A CA 1
ATOM 854 C C . VAL A 1 109 ? 1.021 -11.203 -0.93 1 98.94 109 VAL A C 1
ATOM 856 O O . VAL A 1 109 ? 1.162 -12.023 -1.837 1 98.94 109 VAL A O 1
ATOM 859 N N . TYR A 1 110 ? 1.316 -11.453 0.32 1 98.81 110 TYR A N 1
ATOM 860 C CA . TYR A 1 110 ? 1.564 -12.836 0.71 1 98.81 110 TYR A CA 1
ATOM 861 C C . TYR A 1 110 ? 0.257 -13.602 0.859 1 98.81 110 TYR A C 1
ATOM 863 O O . TYR A 1 110 ? -0.691 -13.117 1.479 1 98.81 110 TYR A O 1
ATOM 871 N N . VAL A 1 111 ? 0.23 -14.742 0.293 1 98.69 111 VAL A N 1
ATOM 872 C CA . VAL A 1 111 ? -0.946 -15.602 0.352 1 98.69 111 VAL A CA 1
ATOM 873 C C . VAL A 1 111 ? -0.531 -17.016 0.762 1 98.69 111 VAL A C 1
ATOM 875 O O . VAL A 1 111 ? 0.645 -17.375 0.67 1 98.69 111 VAL A O 1
ATOM 878 N N . ASP A 1 112 ? -1.479 -17.797 1.237 1 96.75 112 ASP A N 1
ATOM 879 C CA . ASP A 1 112 ? -1.181 -19.141 1.735 1 96.75 112 ASP A CA 1
ATOM 880 C C . ASP A 1 112 ? -0.814 -20.094 0.591 1 96.75 112 ASP A C 1
ATOM 882 O O . ASP A 1 112 ? -0.027 -21.016 0.773 1 96.75 112 ASP A O 1
ATOM 886 N N . ASP A 1 113 ? -1.354 -19.828 -0.544 1 97.81 113 ASP A N 1
ATOM 887 C CA . ASP A 1 113 ? -1.172 -20.656 -1.734 1 97.81 113 ASP A CA 1
ATOM 888 C C . ASP A 1 113 ? -1.221 -19.812 -3.004 1 97.81 113 ASP A C 1
ATOM 890 O O . ASP A 1 113 ? -2.303 -19.5 -3.514 1 97.81 113 ASP A O 1
ATOM 894 N N . VAL A 1 114 ? -0.059 -19.547 -3.57 1 98.69 114 VAL A N 1
ATOM 895 C CA . VAL A 1 114 ? 0.044 -18.594 -4.676 1 98.69 114 VAL A CA 1
ATOM 896 C C . VAL A 1 114 ? -0.573 -19.203 -5.934 1 98.69 114 VAL A C 1
ATOM 898 O O . VAL A 1 114 ? -1.178 -18.484 -6.738 1 98.69 114 VAL A O 1
ATOM 901 N N . ASP A 1 115 ? -0.442 -20.469 -6.148 1 98.75 115 ASP A N 1
ATOM 902 C CA . ASP A 1 115 ? -1.023 -21.094 -7.328 1 98.75 115 ASP A CA 1
ATOM 903 C C . ASP A 1 115 ? -2.547 -21 -7.305 1 98.75 115 ASP A C 1
ATOM 905 O O . ASP A 1 115 ? -3.166 -20.625 -8.297 1 98.75 115 ASP A O 1
ATOM 909 N N . ALA A 1 116 ? -3.113 -21.328 -6.156 1 98.81 116 ALA A N 1
ATOM 910 C CA . ALA A 1 116 ? -4.566 -21.266 -6.02 1 98.81 116 ALA A CA 1
ATOM 911 C C . ALA A 1 116 ? -5.066 -19.828 -6.156 1 98.81 116 ALA A C 1
ATOM 913 O O . ALA A 1 116 ? -6.078 -19.578 -6.816 1 98.81 116 ALA A O 1
ATOM 914 N N . THR A 1 117 ? -4.395 -18.891 -5.535 1 98.88 117 THR A N 1
ATOM 915 C CA . THR A 1 117 ? -4.797 -17.484 -5.59 1 98.88 117 THR A CA 1
ATOM 916 C C . THR A 1 117 ? -4.719 -16.953 -7.016 1 98.88 117 THR A C 1
ATOM 918 O O . THR A 1 117 ? -5.613 -16.234 -7.465 1 98.88 117 THR A O 1
ATOM 921 N N . TYR A 1 118 ? -3.66 -17.312 -7.695 1 98.94 118 TYR A N 1
ATOM 922 C CA . TYR A 1 118 ? -3.461 -16.922 -9.086 1 98.94 118 TYR A CA 1
ATOM 923 C C . TYR A 1 118 ? -4.598 -17.438 -9.961 1 98.94 118 TYR A C 1
ATOM 925 O O . TYR A 1 118 ? -5.18 -16.672 -10.742 1 98.94 118 TYR A O 1
ATOM 933 N N . GLN A 1 119 ? -4.977 -18.625 -9.781 1 98.88 119 GLN A N 1
ATOM 934 C CA . GLN A 1 119 ? -6.059 -19.203 -10.57 1 98.88 119 GLN A CA 1
ATOM 935 C C . GLN A 1 119 ? -7.395 -18.547 -10.227 1 98.88 119 GLN A C 1
ATOM 937 O O . GLN A 1 119 ? -8.211 -18.281 -11.117 1 98.88 119 GLN A O 1
ATOM 942 N N . ARG A 1 120 ? -7.602 -18.312 -8.992 1 98.88 120 ARG A N 1
ATOM 943 C CA . ARG A 1 120 ? -8.812 -17.625 -8.555 1 98.88 120 ARG A CA 1
ATOM 944 C C . ARG A 1 120 ? -8.906 -16.234 -9.172 1 98.88 120 ARG A C 1
ATOM 946 O O . ARG A 1 120 ? -9.992 -15.781 -9.539 1 98.88 120 ARG A O 1
ATOM 953 N N . ALA A 1 121 ? -7.816 -15.578 -9.258 1 98.94 121 ALA A N 1
ATOM 954 C CA . ALA A 1 121 ? -7.773 -14.234 -9.836 1 98.94 121 ALA A CA 1
ATOM 955 C C . ALA A 1 121 ? -8.141 -14.266 -11.312 1 98.94 121 ALA A C 1
ATOM 957 O O . ALA A 1 121 ? -8.906 -13.422 -11.789 1 98.94 121 ALA A O 1
ATOM 958 N N . LEU A 1 122 ? -7.586 -15.203 -11.992 1 98.88 122 LEU A N 1
ATOM 959 C CA . LEU A 1 122 ? -7.922 -15.336 -13.406 1 98.88 122 LEU A CA 1
ATOM 960 C C . LEU A 1 122 ? -9.406 -15.633 -13.586 1 98.88 122 LEU A C 1
ATOM 962 O O . LEU A 1 122 ? -10.062 -15.047 -14.453 1 98.88 122 LEU A O 1
ATOM 966 N N . ALA A 1 123 ? -9.898 -16.469 -12.75 1 98.69 123 ALA A N 1
ATOM 967 C CA . ALA A 1 123 ? -11.32 -16.812 -12.805 1 98.69 123 ALA A CA 1
ATOM 968 C C . ALA A 1 123 ? -12.195 -15.594 -12.508 1 98.69 123 ALA A C 1
ATOM 970 O O . ALA A 1 123 ? -13.32 -15.5 -12.992 1 98.69 123 ALA A O 1
ATOM 971 N N . ALA A 1 124 ? -11.633 -14.68 -11.789 1 98.56 124 ALA A N 1
ATOM 972 C CA . ALA A 1 124 ? -12.359 -13.469 -11.406 1 98.56 124 ALA A CA 1
ATOM 973 C C . ALA A 1 124 ? -12.211 -12.383 -12.461 1 98.56 124 ALA A C 1
ATOM 975 O O . ALA A 1 124 ? -12.695 -11.266 -12.281 1 98.56 124 ALA A O 1
ATOM 976 N N . GLY A 1 125 ? -11.492 -12.68 -13.484 1 98.31 125 GLY A N 1
ATOM 977 C CA . GLY A 1 125 ? -11.469 -11.758 -14.609 1 98.31 125 GLY A CA 1
ATOM 978 C C . GLY A 1 125 ? -10.148 -11.016 -14.734 1 98.31 125 GLY A C 1
ATOM 979 O O . GLY A 1 125 ? -9.977 -10.195 -15.648 1 98.31 125 GLY A O 1
ATOM 980 N N . ALA A 1 126 ? -9.227 -11.312 -13.875 1 98.88 126 ALA A N 1
ATOM 981 C CA . ALA A 1 126 ? -7.91 -10.68 -14 1 98.88 126 ALA A CA 1
ATOM 982 C C . ALA A 1 126 ? -7.137 -11.266 -15.18 1 98.88 126 ALA A C 1
ATOM 984 O O . ALA A 1 126 ? -7.469 -12.344 -15.68 1 98.88 126 ALA A O 1
ATOM 985 N N . THR A 1 127 ? -6.105 -10.461 -15.625 1 98.81 127 THR A N 1
ATOM 986 C CA . THR A 1 127 ? -5.211 -10.898 -16.688 1 98.81 127 THR A CA 1
ATOM 987 C C . THR A 1 127 ? -3.844 -11.273 -16.125 1 98.81 127 THR A C 1
ATOM 989 O O . THR A 1 127 ? -3.312 -10.578 -15.258 1 98.81 127 THR A O 1
ATOM 992 N N . SER A 1 128 ? -3.26 -12.305 -16.672 1 98.88 128 SER A N 1
ATOM 993 C CA . SER A 1 128 ? -1.955 -12.766 -16.219 1 98.88 128 SER A CA 1
ATOM 994 C C . SER A 1 128 ? -0.861 -11.758 -16.562 1 98.88 128 SER A C 1
ATOM 996 O O . SER A 1 128 ? -0.79 -11.273 -17.688 1 98.88 128 SER A O 1
ATOM 998 N N . VAL A 1 129 ? -0.098 -11.438 -15.594 1 98.69 129 VAL A N 1
ATOM 999 C CA . VAL A 1 129 ? 1.15 -10.719 -15.82 1 98.69 129 VAL A CA 1
ATOM 1000 C C . VAL A 1 129 ? 2.322 -11.695 -15.82 1 98.69 129 VAL A C 1
ATOM 1002 O O . VAL A 1 129 ? 3.193 -11.625 -16.688 1 98.69 129 VAL A O 1
ATOM 1005 N N . ARG A 1 130 ? 2.297 -12.594 -14.844 1 98.69 130 ARG A N 1
ATOM 1006 C CA . ARG A 1 130 ? 3.307 -13.633 -14.703 1 98.69 130 ARG A CA 1
ATOM 1007 C C . ARG A 1 130 ? 2.756 -14.828 -13.938 1 98.69 130 ARG A C 1
ATOM 1009 O O . ARG A 1 130 ? 2.258 -14.68 -12.812 1 98.69 130 ARG A O 1
ATOM 1016 N N . ALA A 1 131 ? 2.912 -15.984 -14.508 1 98.88 131 ALA A N 1
ATOM 1017 C CA . ALA A 1 131 ? 2.486 -17.203 -13.812 1 98.88 131 ALA A CA 1
ATOM 1018 C C . ALA A 1 131 ? 3.393 -17.5 -12.625 1 98.88 131 ALA A C 1
ATOM 1020 O O . ALA A 1 131 ? 4.586 -17.172 -12.648 1 98.88 131 ALA A O 1
ATOM 1021 N N . PRO A 1 132 ? 2.834 -18.156 -11.602 1 98.81 132 PRO A N 1
ATOM 1022 C CA . PRO A 1 132 ? 3.648 -18.438 -10.414 1 98.81 132 PRO A CA 1
ATOM 1023 C C . PRO A 1 132 ? 4.871 -19.297 -10.727 1 98.81 132 PRO A C 1
ATOM 1025 O O . PRO A 1 132 ? 4.766 -20.281 -11.453 1 98.81 132 PRO A O 1
ATOM 1028 N N . GLU A 1 133 ? 5.973 -18.859 -10.172 1 98.56 133 GLU A N 1
ATOM 1029 C CA . GLU A 1 133 ? 7.23 -19.594 -10.266 1 98.56 133 GLU A CA 1
ATOM 1030 C C . GLU A 1 133 ? 8.125 -19.312 -9.062 1 98.56 133 GLU A C 1
ATOM 1032 O O . GLU A 1 133 ? 7.949 -18.312 -8.375 1 98.56 133 GLU A O 1
ATOM 1037 N N . GLN A 1 134 ? 8.969 -20.281 -8.797 1 97 134 GLN A N 1
ATOM 1038 C CA . GLN A 1 134 ? 10.039 -20.047 -7.832 1 97 134 GLN A CA 1
ATOM 1039 C C . GLN A 1 134 ? 11.383 -19.875 -8.531 1 97 134 GLN A C 1
ATOM 1041 O O . GLN A 1 134 ? 11.922 -20.828 -9.102 1 97 134 GLN A O 1
ATOM 1046 N N . ARG A 1 135 ? 11.836 -18.719 -8.453 1 95.06 135 ARG A N 1
ATOM 1047 C CA . ARG A 1 135 ? 13.125 -18.469 -9.086 1 95.06 135 ARG A CA 1
ATOM 1048 C C . ARG A 1 135 ? 14.273 -18.938 -8.203 1 95.06 135 ARG A C 1
ATOM 1050 O O . ARG A 1 135 ? 14.125 -19.031 -6.984 1 95.06 135 ARG A O 1
ATOM 1057 N N . GLU A 1 136 ? 15.367 -19.234 -8.828 1 93.62 136 GLU A N 1
ATOM 1058 C CA . GLU A 1 136 ? 16.531 -19.672 -8.078 1 93.62 136 GLU A CA 1
ATOM 1059 C C . GLU A 1 136 ? 16.938 -18.641 -7.031 1 93.62 136 GLU A C 1
ATOM 1061 O O . GLU A 1 136 ? 17.016 -17.453 -7.328 1 93.62 136 GLU A O 1
ATOM 1066 N N . GLY A 1 137 ? 17.141 -19.109 -5.805 1 92.19 137 GLY A N 1
ATOM 1067 C CA . GLY A 1 137 ? 17.578 -18.234 -4.723 1 92.19 137 GLY A CA 1
ATOM 1068 C C . GLY A 1 137 ? 16.453 -17.484 -4.062 1 92.19 137 GLY A C 1
ATOM 1069 O O . GLY A 1 137 ? 16.656 -16.812 -3.045 1 92.19 137 GLY A O 1
ATOM 1070 N N . ASP A 1 138 ? 15.32 -17.531 -4.613 1 93.75 138 ASP A N 1
ATOM 1071 C CA . ASP A 1 138 ? 14.156 -16.875 -4.031 1 93.75 138 ASP A CA 1
ATOM 1072 C C . ASP A 1 138 ? 13.383 -17.812 -3.119 1 93.75 138 ASP A C 1
ATOM 1074 O O . ASP A 1 138 ? 12.898 -18.859 -3.566 1 93.75 138 ASP A O 1
ATOM 1078 N N . PRO A 1 139 ? 13.273 -17.438 -1.891 1 94.31 139 PRO A N 1
ATOM 1079 C CA . PRO A 1 139 ? 12.547 -18.328 -0.986 1 94.31 139 PRO A CA 1
ATOM 1080 C C . PRO A 1 139 ? 11.047 -18.344 -1.247 1 94.31 139 PRO A C 1
ATOM 1082 O O . PRO A 1 139 ? 10.328 -19.188 -0.7 1 94.31 139 PRO A O 1
ATOM 1085 N N . ASP A 1 140 ? 10.594 -17.438 -2.064 1 96.88 140 ASP A N 1
ATOM 1086 C CA . ASP A 1 140 ? 9.164 -17.328 -2.34 1 96.88 140 ASP A CA 1
ATOM 1087 C C . ASP A 1 140 ? 8.836 -17.828 -3.742 1 96.88 140 ASP A C 1
ATOM 1089 O O . ASP A 1 140 ? 9.633 -17.672 -4.668 1 96.88 140 ASP A O 1
ATOM 1093 N N . ARG A 1 141 ? 7.738 -18.516 -3.873 1 98.19 141 ARG A N 1
ATOM 1094 C CA . ARG A 1 141 ? 7.062 -18.656 -5.156 1 98.19 141 ARG A CA 1
ATOM 1095 C C . ARG A 1 141 ? 6.145 -17.469 -5.426 1 98.19 141 ARG A C 1
ATOM 1097 O O . ARG A 1 141 ? 5.398 -17.031 -4.543 1 98.19 141 ARG A O 1
ATOM 1104 N N . ARG A 1 142 ? 6.23 -16.875 -6.684 1 98.56 142 ARG A N 1
ATOM 1105 C CA . ARG A 1 142 ? 5.57 -15.602 -6.93 1 98.56 142 ARG A CA 1
ATOM 1106 C C . ARG A 1 142 ? 4.906 -15.586 -8.305 1 98.56 142 ARG A C 1
ATOM 1108 O O . ARG A 1 142 ? 5.414 -16.188 -9.25 1 98.56 142 ARG A O 1
ATOM 1115 N N . GLY A 1 143 ? 3.883 -14.844 -8.422 1 98.81 143 GLY A N 1
ATOM 1116 C CA . GLY A 1 143 ? 3.195 -14.508 -9.664 1 98.81 143 GLY A CA 1
ATOM 1117 C C . GLY A 1 143 ? 2.422 -13.211 -9.578 1 98.81 143 GLY A C 1
ATOM 1118 O O . GLY A 1 143 ? 2.41 -12.555 -8.531 1 98.81 143 GLY A O 1
ATOM 1119 N N . GLY A 1 144 ? 1.857 -12.828 -10.719 1 98.88 144 GLY A N 1
ATOM 1120 C CA . GLY A 1 144 ? 1.161 -11.547 -10.727 1 98.88 144 GLY A CA 1
ATOM 1121 C C . GLY A 1 144 ? 0.024 -11.5 -11.734 1 98.88 144 GLY A C 1
ATOM 1122 O O . GLY A 1 144 ? 0.067 -12.18 -12.766 1 98.88 144 GLY A O 1
ATOM 1123 N N . VAL A 1 145 ? -0.93 -10.688 -11.422 1 98.94 145 VAL A N 1
ATOM 1124 C CA . VAL A 1 145 ? -2.064 -10.461 -12.312 1 98.94 145 VAL A CA 1
ATOM 1125 C C . VAL A 1 145 ? -2.379 -8.969 -12.375 1 98.94 145 VAL A C 1
ATOM 1127 O O . VAL A 1 145 ? -1.96 -8.203 -11.508 1 98.94 145 VAL A O 1
ATOM 1130 N N . LEU A 1 146 ? -3.092 -8.594 -13.359 1 98.62 146 LEU A N 1
ATOM 1131 C CA . LEU A 1 146 ? -3.717 -7.289 -13.531 1 98.62 146 LEU A CA 1
ATOM 1132 C C . LEU A 1 146 ? -5.223 -7.371 -13.297 1 98.62 146 LEU A C 1
ATOM 1134 O O . LEU A 1 146 ? -5.91 -8.172 -13.93 1 98.62 146 LEU A O 1
ATOM 1138 N N . ASP A 1 147 ? -5.695 -6.559 -12.398 1 98.56 147 ASP A N 1
ATOM 1139 C CA . ASP A 1 147 ? -7.145 -6.555 -12.219 1 98.56 147 ASP A CA 1
ATOM 1140 C C . ASP A 1 147 ? -7.828 -5.711 -13.297 1 98.56 147 ASP A C 1
ATOM 1142 O O . ASP A 1 147 ? -7.164 -5.16 -14.172 1 98.56 147 ASP A O 1
ATOM 1146 N N . VAL A 1 148 ? -9.133 -5.578 -13.25 1 96.75 148 VAL A N 1
ATOM 1147 C CA . VAL A 1 148 ? -9.922 -4.988 -14.328 1 96.75 148 VAL A CA 1
ATOM 1148 C C . VAL A 1 148 ? -9.703 -3.479 -14.359 1 96.75 148 VAL A C 1
ATOM 1150 O O . VAL A 1 148 ? -10.031 -2.818 -15.352 1 96.75 148 VAL A O 1
ATOM 1153 N N . ALA A 1 149 ? -9.242 -2.918 -13.25 1 97.5 149 ALA A N 1
ATOM 1154 C CA . ALA A 1 149 ? -9.016 -1.476 -13.188 1 97.5 149 ALA A CA 1
ATOM 1155 C C . ALA A 1 149 ? -7.559 -1.13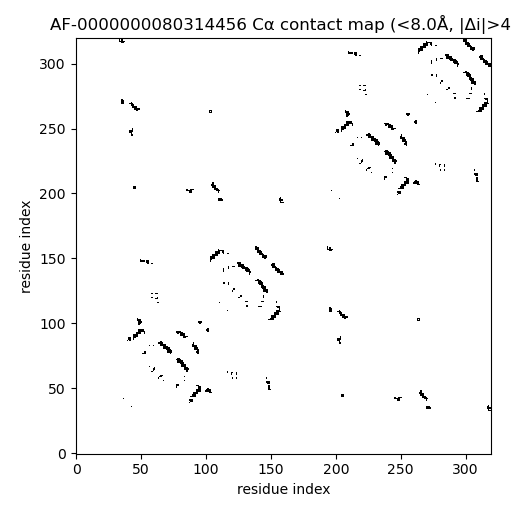8 -13.492 1 97.5 149 ALA A C 1
ATOM 1157 O O . ALA A 1 149 ? -7.172 0.034 -13.484 1 97.5 149 ALA A O 1
ATOM 1158 N N . GLY A 1 150 ? -6.723 -2.117 -13.641 1 96.62 150 GLY A N 1
ATOM 1159 C CA . GLY A 1 150 ? -5.344 -1.867 -14.047 1 96.62 150 GLY A CA 1
ATOM 1160 C C . GLY A 1 150 ? -4.359 -1.978 -12.898 1 96.62 150 GLY A C 1
ATOM 1161 O O . GLY A 1 150 ? -3.16 -1.758 -13.078 1 96.62 150 GLY A O 1
ATOM 1162 N N . ASN A 1 151 ? -4.77 -2.314 -11.727 1 98.5 151 ASN A N 1
ATOM 1163 C CA . ASN A 1 151 ? -3.836 -2.574 -10.641 1 98.5 151 ASN A CA 1
ATOM 1164 C C . ASN A 1 151 ? -3.125 -3.912 -10.812 1 98.5 151 ASN A C 1
ATOM 1166 O O . ASN A 1 151 ? -3.742 -4.898 -11.219 1 98.5 151 ASN A O 1
ATOM 1170 N N . THR A 1 152 ? -1.882 -3.92 -10.477 1 98.75 152 THR A N 1
ATOM 1171 C CA . THR A 1 152 ? -1.116 -5.16 -10.492 1 98.75 152 THR A CA 1
ATOM 1172 C C . THR A 1 152 ? -1.006 -5.742 -9.086 1 98.75 152 THR A C 1
ATOM 1174 O O . THR A 1 152 ? -0.602 -5.047 -8.148 1 98.75 152 THR A O 1
ATOM 1177 N N . TRP A 1 153 ? -1.373 -6.973 -8.945 1 98.94 153 TRP A N 1
ATOM 1178 C CA . TRP A 1 153 ? -1.251 -7.727 -7.703 1 98.94 153 TRP A CA 1
ATOM 1179 C C . TRP A 1 153 ? -0.179 -8.805 -7.824 1 98.94 153 TRP A C 1
ATOM 1181 O O . TRP A 1 153 ? -0.315 -9.742 -8.617 1 98.94 153 TRP A O 1
ATOM 1191 N N . TRP A 1 154 ? 0.857 -8.625 -7.043 1 98.94 154 TRP A N 1
ATOM 1192 C CA . TRP A 1 154 ? 1.905 -9.633 -6.949 1 98.94 154 TRP A CA 1
ATOM 1193 C C . TRP A 1 154 ? 1.67 -10.555 -5.754 1 98.94 154 TRP A C 1
ATOM 1195 O O . TRP A 1 154 ? 1.752 -10.117 -4.602 1 98.94 154 TRP A O 1
ATOM 1205 N N . PHE A 1 155 ? 1.455 -11.781 -6.059 1 98.94 155 PHE A N 1
ATOM 1206 C CA . PHE A 1 155 ? 1.217 -12.773 -5.016 1 98.94 155 PHE A CA 1
ATOM 1207 C C . PHE A 1 155 ? 2.494 -13.539 -4.695 1 98.94 155 PHE A C 1
ATOM 1209 O O . PHE A 1 155 ? 3.271 -13.867 -5.594 1 98.94 155 PHE A O 1
ATOM 1216 N N . ALA A 1 156 ? 2.635 -13.898 -3.43 1 98.81 156 ALA A N 1
ATOM 1217 C CA . ALA A 1 156 ? 3.789 -14.703 -3.029 1 98.81 156 ALA A CA 1
ATOM 1218 C C . ALA A 1 156 ? 3.424 -15.664 -1.906 1 98.81 156 ALA A C 1
ATOM 1220 O O . ALA A 1 156 ? 2.604 -15.344 -1.043 1 98.81 156 ALA A O 1
ATOM 1221 N N . THR A 1 157 ? 3.971 -16.812 -1.915 1 98.31 157 THR A N 1
ATOM 1222 C CA . THR A 1 157 ? 3.996 -17.797 -0.83 1 98.31 157 THR A CA 1
ATOM 1223 C C . THR A 1 157 ? 5.43 -18.203 -0.5 1 98.31 157 THR A C 1
ATOM 1225 O O . THR A 1 157 ? 6.191 -18.578 -1.39 1 98.31 157 THR A O 1
ATOM 1228 N N . GLN A 1 158 ? 5.754 -18.094 0.766 1 96.44 158 GLN A N 1
ATOM 1229 C CA . GLN A 1 158 ? 7.074 -18.562 1.166 1 96.44 158 GLN A CA 1
ATOM 1230 C C . GLN A 1 158 ? 7.102 -20.094 1.278 1 96.44 158 GLN A C 1
ATOM 1232 O O . GLN A 1 158 ? 6.203 -20.688 1.876 1 96.44 158 GLN A O 1
ATOM 1237 N N . LEU A 1 159 ? 7.973 -20.75 0.613 1 89.56 159 LEU A N 1
ATOM 1238 C CA . LEU A 1 159 ? 8.039 -22.219 0.592 1 89.56 159 LEU A CA 1
ATOM 1239 C C . LEU A 1 159 ? 9.07 -22.719 1.597 1 89.56 159 LEU A C 1
ATOM 1241 O O . LEU A 1 159 ? 8.938 -23.828 2.117 1 89.56 159 LEU A O 1
ATOM 1245 N N . GLU A 1 160 ? 10.258 -22.578 1.816 1 64.62 160 GLU A N 1
ATOM 1246 C CA . GLU A 1 160 ? 11.234 -23.266 2.656 1 64.62 160 GLU A CA 1
ATOM 1247 C C . GLU A 1 160 ? 12.367 -22.328 3.07 1 64.62 160 GLU A C 1
ATOM 1249 O O . GLU A 1 160 ? 12.664 -21.359 2.371 1 64.62 160 GLU A O 1
ATOM 1254 N N . MET B 1 1 ? 30.516 -86.312 52.594 1 27.14 1 MET B N 1
ATOM 1255 C CA . MET B 1 1 ? 31.062 -85.125 51.969 1 27.14 1 MET B CA 1
ATOM 1256 C C . MET B 1 1 ? 30.062 -84.5 51 1 27.14 1 MET B C 1
ATOM 1258 O O . MET B 1 1 ? 30.141 -84.688 49.781 1 27.14 1 MET B O 1
ATOM 1262 N N . TYR B 1 2 ? 28.781 -84.438 51.344 1 29.08 2 TYR B N 1
ATOM 1263 C CA . TYR B 1 2 ? 27.547 -84.188 50.625 1 29.08 2 TYR B CA 1
ATOM 1264 C C . TYR B 1 2 ? 27.531 -82.75 50.156 1 29.08 2 TYR B C 1
ATOM 1266 O O . TYR B 1 2 ? 27.562 -81.812 50.938 1 29.08 2 TYR B O 1
ATOM 1274 N N . ILE B 1 3 ? 28.234 -82.5 49 1 30.28 3 ILE B N 1
ATOM 1275 C CA . ILE B 1 3 ? 28.438 -81.25 48.281 1 30.28 3 ILE B CA 1
ATOM 1276 C C . ILE B 1 3 ? 27.094 -80.688 47.844 1 30.28 3 ILE B C 1
ATOM 1278 O O . ILE B 1 3 ? 26.359 -81.312 47.094 1 30.28 3 ILE B O 1
ATOM 1282 N N . HIS B 1 4 ? 26.328 -80.062 48.75 1 30.58 4 HIS B N 1
ATOM 1283 C CA . HIS B 1 4 ? 25.078 -79.375 48.469 1 30.58 4 HIS B CA 1
ATOM 1284 C C . HIS B 1 4 ? 25.219 -78.438 47.281 1 30.58 4 HIS B C 1
ATOM 1286 O O . HIS B 1 4 ? 26.141 -77.625 47.25 1 30.58 4 HIS B O 1
ATOM 1292 N N . ARG B 1 5 ? 24.797 -78.875 46.094 1 28.47 5 ARG B N 1
ATOM 1293 C CA . ARG B 1 5 ? 24.641 -78.25 44.781 1 28.47 5 ARG B CA 1
ATOM 1294 C C . ARG B 1 5 ? 23.984 -76.875 44.875 1 28.47 5 ARG B C 1
ATOM 1296 O O . ARG B 1 5 ? 22.969 -76.688 45.562 1 28.47 5 ARG B O 1
ATOM 1303 N N . THR B 1 6 ? 24.75 -75.75 44.719 1 29.31 6 THR B N 1
ATOM 1304 C CA . THR B 1 6 ? 24.547 -74.312 44.625 1 29.31 6 THR B CA 1
ATOM 1305 C C . THR B 1 6 ? 23.453 -74 43.594 1 29.31 6 THR B C 1
ATOM 1307 O O . THR B 1 6 ? 23.469 -74.5 42.469 1 29.31 6 THR B O 1
ATOM 1310 N N . SER B 1 7 ? 22.156 -74 44.062 1 29.22 7 SER B N 1
ATOM 1311 C CA . SER B 1 7 ? 20.938 -73.562 43.344 1 29.22 7 SER B CA 1
ATOM 1312 C C . SER B 1 7 ? 21.172 -72.375 42.438 1 29.22 7 SER B C 1
ATOM 1314 O O . SER B 1 7 ? 21.891 -71.438 42.812 1 29.22 7 SER B O 1
ATOM 1316 N N . ASP B 1 8 ? 21.125 -72.562 41.125 1 27.48 8 ASP B N 1
ATOM 1317 C CA . ASP B 1 8 ? 21.156 -71.812 39.875 1 27.48 8 ASP B CA 1
ATOM 1318 C C . ASP B 1 8 ? 20.266 -70.562 40 1 27.48 8 ASP B C 1
ATOM 1320 O O . ASP B 1 8 ? 19.062 -70.688 40.281 1 27.48 8 ASP B O 1
ATOM 1324 N N . VAL B 1 9 ? 20.828 -69.438 40.438 1 29.56 9 VAL B N 1
ATOM 1325 C CA . VAL B 1 9 ? 20.328 -68.062 40.469 1 29.56 9 VAL B CA 1
ATOM 1326 C C . VAL B 1 9 ? 19.719 -67.688 39.125 1 29.56 9 VAL B C 1
ATOM 1328 O O . VAL B 1 9 ? 20.344 -67.875 38.062 1 29.56 9 VAL B O 1
ATOM 1331 N N . HIS B 1 10 ? 18.391 -68 38.906 1 31 10 HIS B N 1
ATOM 1332 C CA . HIS B 1 10 ? 17.609 -67.562 37.75 1 31 10 HIS B CA 1
ATOM 1333 C C . HIS B 1 10 ? 17.859 -66.125 37.406 1 31 10 HIS B C 1
ATOM 1335 O O . HIS B 1 10 ? 17.734 -65.25 38.281 1 31 10 HIS B O 1
ATOM 1341 N N . PRO B 1 11 ? 18.75 -65.875 36.469 1 27.97 11 PRO B N 1
ATOM 1342 C CA . PRO B 1 11 ? 19.016 -64.5 36.031 1 27.97 11 PRO B CA 1
ATOM 1343 C C . PRO B 1 11 ? 17.75 -63.688 35.719 1 27.97 11 PRO B C 1
ATOM 1345 O O . PRO B 1 11 ? 16.812 -64.25 35.094 1 27.97 11 PRO B O 1
ATOM 1348 N N . MET B 1 12 ? 17.281 -62.875 36.688 1 28.08 12 MET B N 1
ATOM 1349 C CA . MET B 1 12 ? 16.219 -61.875 36.469 1 28.08 12 MET B CA 1
ATOM 1350 C C . MET B 1 12 ? 16.359 -61.219 35.094 1 28.08 12 MET B C 1
ATOM 1352 O O . MET B 1 12 ? 17.406 -60.656 34.781 1 28.08 12 MET B O 1
ATOM 1356 N N . TYR B 1 13 ? 15.789 -61.812 34 1 27.86 13 TYR B N 1
ATOM 1357 C CA . TYR B 1 13 ? 15.602 -61.188 32.719 1 27.86 13 TYR B CA 1
ATOM 1358 C C . TYR B 1 13 ? 15.195 -59.719 32.844 1 27.86 13 TYR B C 1
ATOM 1360 O O . TYR B 1 13 ? 14.188 -59.406 33.5 1 27.86 13 TYR B O 1
ATOM 1368 N N . SER B 1 14 ? 16.188 -58.875 33.219 1 29.94 14 SER B N 1
ATOM 1369 C CA . SER B 1 14 ? 15.977 -57.438 33.125 1 29.94 14 SER B CA 1
ATOM 1370 C C . SER B 1 14 ? 15.195 -57.094 31.844 1 29.94 14 SER B C 1
ATOM 1372 O O . SER B 1 14 ? 15.578 -57.469 30.75 1 29.94 14 SER B O 1
ATOM 1374 N N . ARG B 1 15 ? 13.828 -57.156 31.984 1 30.83 15 ARG B N 1
ATOM 1375 C CA . ARG B 1 15 ? 12.953 -56.625 30.953 1 30.83 15 ARG B CA 1
ATOM 1376 C C . ARG B 1 15 ? 13.531 -55.375 30.328 1 30.83 15 ARG B C 1
ATOM 1378 O O . ARG B 1 15 ? 13.781 -54.375 31.031 1 30.83 15 ARG B O 1
ATOM 1385 N N . ARG B 1 16 ? 14.391 -55.562 29.328 1 31.86 16 ARG B N 1
ATOM 1386 C CA . ARG B 1 16 ? 14.781 -54.469 28.469 1 31.86 16 ARG B CA 1
ATOM 1387 C C . ARG B 1 16 ? 13.594 -53.562 28.156 1 31.86 16 ARG B C 1
ATOM 1389 O O . ARG B 1 16 ? 12.531 -54.031 27.766 1 31.86 16 ARG B O 1
ATOM 1396 N N . PRO B 1 17 ? 13.492 -52.469 28.938 1 31.53 17 PRO B N 1
ATOM 1397 C CA . PRO B 1 17 ? 12.398 -51.562 28.531 1 31.53 17 PRO B CA 1
ATOM 1398 C C . PRO B 1 17 ? 12.25 -51.469 27.031 1 31.53 17 PRO B C 1
ATOM 1400 O O . PRO B 1 17 ? 13.227 -51.625 26.297 1 31.53 17 PRO B O 1
ATOM 1403 N N . SER B 1 18 ? 11.133 -52.062 26.516 1 31.66 18 SER B N 1
ATOM 1404 C CA . SER B 1 18 ? 10.688 -51.781 25.141 1 31.66 18 SER B CA 1
ATOM 1405 C C . SER B 1 18 ? 11.031 -50.375 24.719 1 31.66 18 SER B C 1
ATOM 1407 O O . SER B 1 18 ? 10.742 -49.406 25.422 1 31.66 18 SER B O 1
ATOM 1409 N N . ILE B 1 19 ? 12.18 -50.25 24.062 1 32.88 19 ILE B N 1
ATOM 1410 C CA . ILE B 1 19 ? 12.508 -49.062 23.312 1 32.88 19 ILE B CA 1
ATOM 1411 C C . ILE B 1 19 ? 11.273 -48.594 22.531 1 32.88 19 ILE B C 1
ATOM 1413 O O . ILE B 1 19 ? 10.945 -49.188 21.484 1 32.88 19 ILE B O 1
ATOM 1417 N N . PHE B 1 20 ? 10.086 -48.656 23.156 1 32.66 20 PHE B N 1
ATOM 1418 C CA . PHE B 1 20 ? 9.102 -47.906 22.391 1 32.66 20 PHE B CA 1
ATOM 1419 C C . PHE B 1 20 ? 9.727 -46.656 21.797 1 32.66 20 PHE B C 1
ATOM 1421 O O . PHE B 1 20 ? 10.234 -45.781 22.531 1 32.66 20 PHE B O 1
ATOM 1428 N N . SER B 1 21 ? 10.492 -47 20.703 1 33.03 21 SER B N 1
ATOM 1429 C CA . SER B 1 21 ? 10.883 -45.938 19.797 1 33.03 21 SER B CA 1
ATOM 1430 C C . SER B 1 21 ? 9.805 -44.844 19.719 1 33.03 21 SER B C 1
ATOM 1432 O O . SER B 1 21 ? 8.656 -45.125 19.359 1 33.03 21 SER B O 1
ATOM 1434 N N . ASN B 1 22 ? 9.719 -44.125 20.75 1 33.59 22 ASN B N 1
ATOM 1435 C CA . ASN B 1 22 ? 9 -42.875 20.656 1 33.59 22 ASN B CA 1
ATOM 1436 C C . ASN B 1 22 ? 9.117 -42.25 19.266 1 33.59 22 ASN B C 1
ATOM 1438 O O . ASN B 1 22 ? 10.055 -41.5 19 1 33.59 22 ASN B O 1
ATOM 1442 N N . ARG B 1 23 ? 9 -43.188 18.219 1 28.98 23 ARG B N 1
ATOM 1443 C CA . ARG B 1 23 ? 8.766 -42.562 16.922 1 28.98 23 ARG B CA 1
ATOM 1444 C C . ARG B 1 23 ? 7.734 -41.438 17.031 1 28.98 23 ARG B C 1
ATOM 1446 O O . ARG B 1 23 ? 7.34 -40.844 16.016 1 28.98 23 ARG B O 1
ATOM 1453 N N . ALA B 1 24 ? 6.879 -41.625 18.062 1 37.19 24 ALA B N 1
ATOM 1454 C CA . ALA B 1 24 ? 5.949 -40.5 18.031 1 37.19 24 ALA B CA 1
ATOM 1455 C C . ALA B 1 24 ? 6.699 -39.188 17.969 1 37.19 24 ALA B C 1
ATOM 1457 O O . ALA B 1 24 ? 6.09 -38.125 17.781 1 37.19 24 ALA B O 1
ATOM 1458 N N . LEU B 1 25 ? 7.848 -39.281 18.719 1 34.38 25 LEU B N 1
ATOM 1459 C CA . LEU B 1 25 ? 8.469 -37.969 18.719 1 34.38 25 LEU B CA 1
ATOM 1460 C C . LEU B 1 25 ? 8.711 -37.5 17.281 1 34.38 25 LEU B C 1
ATOM 1462 O O . LEU B 1 25 ? 8.797 -36.281 17.031 1 34.38 25 LEU B O 1
ATOM 1466 N N . ALA B 1 26 ? 9.195 -38.406 16.469 1 34.69 26 ALA B N 1
ATOM 1467 C CA . ALA B 1 26 ? 9.695 -37.875 15.188 1 34.69 26 ALA B CA 1
ATOM 1468 C C . ALA B 1 26 ? 8.562 -37.312 14.336 1 34.69 26 ALA B C 1
ATOM 1470 O O . ALA B 1 26 ? 8.75 -36.344 13.609 1 34.69 26 ALA B O 1
ATOM 1471 N N . ARG B 1 27 ? 7.535 -38.062 14.18 1 36.97 27 ARG B N 1
ATOM 1472 C CA . ARG B 1 27 ? 6.562 -37.688 13.156 1 36.97 27 ARG B CA 1
ATOM 1473 C C . ARG B 1 27 ? 5.855 -36.375 13.547 1 36.97 27 ARG B C 1
ATOM 1475 O O . ARG B 1 27 ? 5.262 -35.719 12.695 1 36.97 27 ARG B O 1
ATOM 1482 N N . GLY B 1 28 ? 5.512 -36.469 14.812 1 36.06 28 GLY B N 1
ATOM 1483 C CA . GLY B 1 28 ? 4.93 -35.156 15.062 1 36.06 28 GLY B CA 1
ATOM 1484 C C . GLY B 1 28 ? 5.879 -34 14.758 1 36.06 28 GLY B C 1
ATOM 1485 O O . GLY B 1 28 ? 6.07 -33.125 15.578 1 36.06 28 GLY B O 1
ATOM 1486 N N . ALA B 1 29 ? 7.148 -34.281 14.562 1 36.38 29 ALA B N 1
ATOM 1487 C CA . ALA B 1 29 ? 7.98 -33.25 13.914 1 36.38 29 ALA B CA 1
ATOM 1488 C C . ALA B 1 29 ? 7.137 -32.344 13.047 1 36.38 29 ALA B C 1
ATOM 1490 O O . ALA B 1 29 ? 6.387 -32.781 12.188 1 36.38 29 ALA B O 1
ATOM 1491 N N . THR B 1 30 ? 6.574 -31.344 13.688 1 38.41 30 THR B N 1
ATOM 1492 C CA . THR B 1 30 ? 5.898 -30.125 13.234 1 38.41 30 THR B CA 1
ATOM 1493 C C . THR B 1 30 ? 6.359 -29.734 11.828 1 38.41 30 THR B C 1
ATOM 1495 O O . THR B 1 30 ? 7.523 -29.391 11.633 1 38.41 30 THR B O 1
ATOM 1498 N N . LEU B 1 31 ? 6.375 -30.5 10.883 1 38.66 31 LEU B N 1
ATOM 1499 C CA . LEU B 1 31 ? 6.297 -29.812 9.602 1 38.66 31 LEU B CA 1
ATOM 1500 C C . LEU B 1 31 ? 5.938 -28.344 9.797 1 38.66 31 LEU B C 1
ATOM 1502 O O . LEU B 1 31 ? 4.766 -28 9.953 1 38.66 31 LEU B O 1
ATOM 1506 N N . ALA B 1 32 ? 6.188 -27.844 10.938 1 43.28 32 ALA B N 1
ATOM 1507 C CA . ALA B 1 32 ? 6.094 -26.406 11.203 1 43.28 32 ALA B CA 1
ATOM 1508 C C . ALA B 1 32 ? 6.07 -25.609 9.898 1 43.28 32 ALA B C 1
ATOM 1510 O O . ALA B 1 32 ? 7.102 -25.469 9.242 1 43.28 32 ALA B O 1
ATOM 1511 N N . LEU B 1 33 ? 5.219 -26.094 9.055 1 50.28 33 LEU B N 1
ATOM 1512 C CA . LEU B 1 33 ? 4.91 -25.438 7.785 1 50.28 33 LEU B CA 1
ATOM 1513 C C . LEU B 1 33 ? 5.332 -23.969 7.816 1 50.28 33 LEU B C 1
ATOM 1515 O O . LEU B 1 33 ? 4.902 -23.219 8.688 1 50.28 33 LEU B O 1
ATOM 1519 N N . MET B 1 34 ? 6.562 -23.875 7.664 1 61.75 34 MET B N 1
ATOM 1520 C CA . MET B 1 34 ? 7.051 -22.516 7.562 1 61.75 34 MET B CA 1
ATOM 1521 C C . MET B 1 34 ? 5.922 -21.562 7.18 1 61.75 34 MET B C 1
ATOM 1523 O O . MET B 1 34 ? 4.984 -21.953 6.48 1 61.75 34 MET B O 1
ATOM 1527 N N . ALA B 1 35 ? 5.898 -20.594 7.926 1 75.69 35 ALA B N 1
ATOM 1528 C CA . ALA B 1 35 ? 4.914 -19.547 7.645 1 75.69 35 ALA B CA 1
ATOM 1529 C C . ALA B 1 35 ? 4.879 -19.219 6.156 1 75.69 35 ALA B C 1
ATOM 1531 O O . ALA B 1 35 ? 5.914 -19.219 5.488 1 75.69 35 ALA B O 1
ATOM 1532 N N . LYS B 1 36 ? 3.795 -19.297 5.652 1 91.38 36 LYS B N 1
ATOM 1533 C CA . LYS B 1 36 ? 3.578 -18.969 4.246 1 91.38 36 LYS B CA 1
ATOM 1534 C C . LYS B 1 36 ? 3.895 -17.5 3.98 1 91.38 36 LYS B C 1
ATOM 1536 O O . LYS B 1 36 ? 3.957 -17.078 2.826 1 91.38 36 LYS B O 1
ATOM 1541 N N . ARG B 1 37 ? 4.109 -16.781 5 1 93 37 ARG B N 1
ATOM 1542 C CA . ARG B 1 37 ? 4.555 -15.398 5.027 1 93 37 ARG B CA 1
ATOM 1543 C C . ARG B 1 37 ? 5.633 -15.188 6.086 1 93 37 ARG B C 1
ATOM 1545 O O . ARG B 1 37 ? 5.477 -15.625 7.23 1 93 37 ARG B O 1
ATOM 1552 N N . PRO B 1 38 ? 6.699 -14.578 5.727 1 91.88 38 PRO B N 1
ATOM 1553 C CA . PRO B 1 38 ? 7.676 -14.312 6.785 1 91.88 38 PRO B CA 1
ATOM 1554 C C . PRO B 1 38 ? 7.082 -13.508 7.945 1 91.88 38 PRO B C 1
ATOM 1556 O O . PRO B 1 38 ? 6.246 -12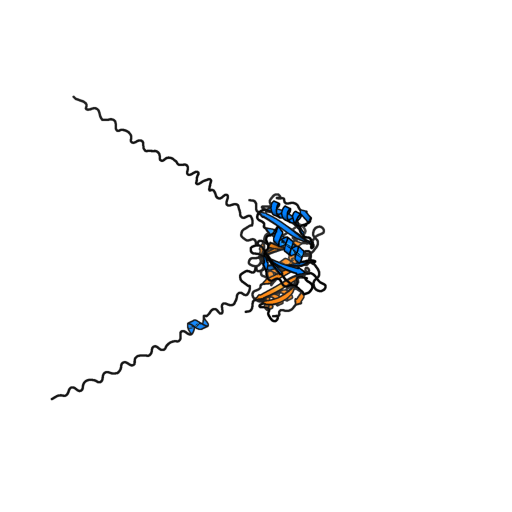.633 7.727 1 91.88 38 PRO B O 1
ATOM 1559 N N . ASN B 1 39 ? 7.348 -13.781 9.156 1 87.44 39 ASN B N 1
ATOM 1560 C CA . ASN B 1 39 ? 6.75 -13.242 10.375 1 87.44 39 ASN B CA 1
ATOM 1561 C C . ASN B 1 39 ? 6.734 -11.719 10.367 1 87.44 39 ASN B C 1
ATOM 1563 O O . ASN B 1 39 ? 5.766 -11.102 10.812 1 87.44 39 ASN B O 1
ATOM 1567 N N . SER B 1 40 ? 7.633 -11.008 9.852 1 93.25 40 SER B N 1
ATOM 1568 C CA . SER B 1 40 ? 7.715 -9.555 9.984 1 93.25 40 SER B CA 1
ATOM 1569 C C . SER B 1 40 ? 7.082 -8.852 8.789 1 93.25 40 SER B C 1
ATOM 1571 O O . SER B 1 40 ? 7.117 -7.625 8.695 1 93.25 40 SER B O 1
ATOM 1573 N N . TYR B 1 41 ? 6.43 -9.617 8 1 97.75 41 TYR B N 1
ATOM 1574 C CA . TYR B 1 41 ? 5.84 -9.016 6.809 1 97.75 41 TYR B CA 1
ATOM 1575 C C . TYR B 1 41 ? 4.34 -8.812 6.984 1 97.75 41 TYR B C 1
ATOM 1577 O O . TYR B 1 41 ? 3.646 -9.688 7.516 1 97.75 41 TYR B O 1
ATOM 1585 N N . PRO B 1 42 ? 3.828 -7.688 6.582 1 98.5 42 PRO B N 1
ATOM 1586 C CA . PRO B 1 42 ? 2.373 -7.559 6.461 1 98.5 42 PRO B CA 1
ATOM 1587 C C . PRO B 1 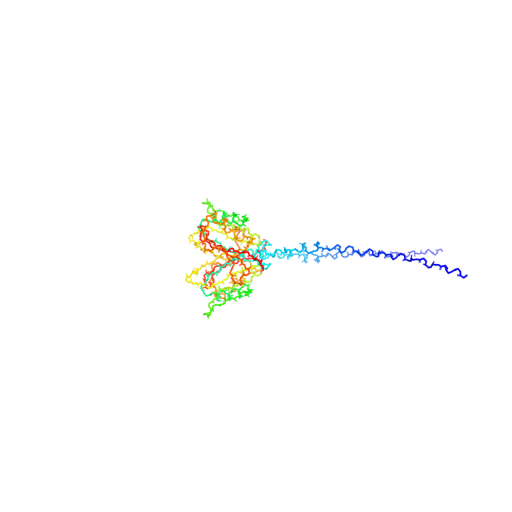42 ? 1.8 -8.391 5.316 1 98.5 42 PRO B C 1
ATOM 1589 O O . PRO B 1 42 ? 2.543 -8.836 4.438 1 98.5 42 PRO B O 1
ATOM 1592 N N . ARG B 1 43 ? 0.577 -8.578 5.379 1 98.62 43 ARG B N 1
ATOM 1593 C CA . ARG B 1 43 ? -0.097 -9.312 4.312 1 98.62 43 ARG B CA 1
ATOM 1594 C C . ARG B 1 43 ? -0.004 -8.562 2.986 1 98.62 43 ARG B C 1
ATOM 1596 O O . ARG B 1 43 ? 0.173 -9.172 1.933 1 98.62 43 ARG B O 1
ATOM 1603 N N . VAL B 1 44 ? -0.199 -7.242 3.012 1 98.94 44 VAL B N 1
ATOM 1604 C CA . VAL B 1 44 ? -0.163 -6.418 1.808 1 98.94 44 VAL B CA 1
ATOM 1605 C C . VAL B 1 44 ? 0.888 -5.324 1.963 1 98.94 44 VAL B C 1
ATOM 1607 O O . VAL B 1 44 ? 0.964 -4.672 3.006 1 98.94 44 VAL B O 1
ATOM 1610 N N . SER B 1 45 ? 1.681 -5.168 0.974 1 98.94 45 SER B N 1
ATOM 1611 C CA . SER B 1 45 ? 2.619 -4.059 0.867 1 98.94 45 SER B CA 1
ATOM 1612 C C . SER B 1 45 ? 2.398 -3.27 -0.42 1 98.94 45 SER B C 1
ATOM 1614 O O . SER B 1 45 ? 2.229 -3.855 -1.491 1 98.94 45 SER B O 1
ATOM 1616 N N . ALA B 1 46 ? 2.357 -1.988 -0.276 1 98.94 46 ALA B N 1
ATOM 1617 C CA . ALA B 1 46 ? 2.42 -1.177 -1.489 1 98.94 46 ALA B CA 1
ATOM 1618 C C . ALA B 1 46 ? 3.77 -1.335 -2.186 1 98.94 46 ALA B C 1
ATOM 1620 O O . ALA B 1 46 ? 4.805 -1.457 -1.527 1 98.94 46 ALA B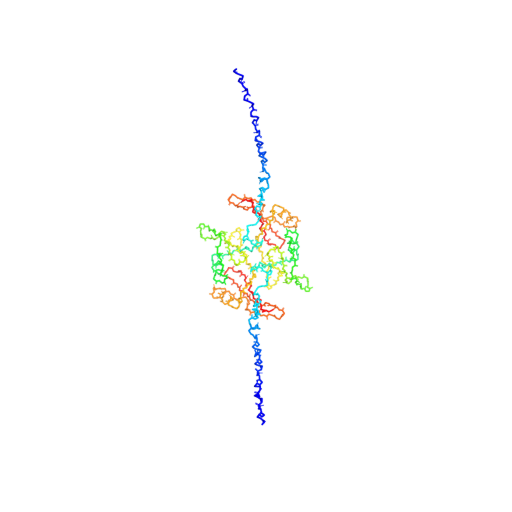 O 1
ATOM 1621 N N . TYR B 1 47 ? 3.715 -1.282 -3.498 1 98.88 47 TYR B N 1
ATOM 1622 C CA . TYR B 1 47 ? 4.934 -1.341 -4.297 1 98.88 47 TYR B CA 1
ATOM 1623 C C . TYR B 1 47 ? 5.066 -0.107 -5.184 1 98.88 47 TYR B C 1
ATOM 1625 O O . TYR B 1 47 ? 4.312 0.057 -6.145 1 98.88 47 TYR B O 1
ATOM 1633 N N . LEU B 1 48 ? 5.988 0.7 -4.863 1 98.81 48 LEU B N 1
ATOM 1634 C CA . LEU B 1 48 ? 6.238 1.922 -5.617 1 98.81 48 LEU B CA 1
ATOM 1635 C C . LEU B 1 48 ? 7.207 1.661 -6.766 1 98.81 48 LEU B C 1
ATOM 1637 O O . LEU B 1 48 ? 8.297 1.12 -6.555 1 98.81 48 LEU B O 1
ATOM 1641 N N . ILE B 1 49 ? 6.777 1.997 -7.93 1 98.56 49 ILE B N 1
ATOM 1642 C CA . ILE B 1 49 ? 7.645 2.057 -9.102 1 98.56 49 ILE B CA 1
ATOM 1643 C C . ILE B 1 49 ? 7.859 3.512 -9.516 1 98.56 49 ILE B C 1
ATOM 1645 O O . ILE B 1 49 ? 6.938 4.164 -10.008 1 98.56 49 ILE B O 1
ATOM 1649 N N . CYS B 1 50 ? 9.023 4.035 -9.289 1 97.06 50 CYS B N 1
ATOM 1650 C CA . CYS B 1 50 ? 9.141 5.477 -9.453 1 97.06 50 CYS B CA 1
ATOM 1651 C C . CYS B 1 50 ? 10.5 5.848 -10.047 1 97.06 50 CYS B C 1
ATOM 1653 O O . CYS B 1 50 ? 11.461 5.082 -9.938 1 97.06 50 CYS B O 1
ATOM 1655 N N . PRO B 1 51 ? 10.445 7.004 -10.734 1 96.5 51 PRO B N 1
ATOM 1656 C CA . PRO B 1 51 ? 11.75 7.516 -11.164 1 96.5 51 PRO B CA 1
ATOM 1657 C C . PRO B 1 51 ? 12.57 8.07 -10 1 96.5 51 PRO B C 1
ATOM 1659 O O . PRO B 1 51 ? 12.086 8.914 -9.242 1 96.5 51 PRO B O 1
ATOM 1662 N N . GLY B 1 52 ? 13.789 7.547 -9.844 1 96.5 52 GLY B N 1
ATOM 1663 C CA . GLY B 1 52 ? 14.648 8.062 -8.789 1 96.5 52 GLY B CA 1
ATOM 1664 C C . GLY B 1 52 ? 14.289 7.531 -7.414 1 96.5 52 GLY B C 1
ATOM 1665 O O . GLY B 1 52 ? 14.109 8.305 -6.473 1 96.5 52 GLY B O 1
ATOM 1666 N N . ALA B 1 53 ? 14.195 6.211 -7.289 1 98.44 53 ALA B N 1
ATOM 1667 C CA . ALA B 1 53 ? 13.812 5.535 -6.051 1 98.44 53 ALA B CA 1
ATOM 1668 C C . ALA B 1 53 ? 14.711 5.973 -4.891 1 98.44 53 ALA B C 1
ATOM 1670 O O . ALA B 1 53 ? 14.242 6.129 -3.764 1 98.44 53 ALA B O 1
ATOM 1671 N N . PRO B 1 54 ? 16.016 6.242 -5.125 1 98.19 54 PRO B N 1
ATOM 1672 C CA . PRO B 1 54 ? 16.859 6.645 -4.004 1 98.19 54 PRO B CA 1
ATOM 1673 C C . PRO B 1 54 ? 16.375 7.918 -3.316 1 98.19 54 PRO B C 1
ATOM 1675 O O . PRO B 1 54 ? 16.453 8.031 -2.092 1 98.19 54 PRO B O 1
ATOM 1678 N N . ARG B 1 55 ? 15.867 8.805 -4.051 1 98 55 ARG B N 1
ATOM 1679 C CA . ARG B 1 55 ? 15.391 10.055 -3.465 1 98 55 ARG B CA 1
ATOM 1680 C C . ARG B 1 55 ? 14.133 9.828 -2.639 1 98 55 ARG B C 1
ATOM 1682 O O . ARG B 1 55 ? 13.93 10.484 -1.616 1 98 55 ARG B O 1
ATOM 1689 N N . VAL B 1 56 ? 13.258 8.93 -3.107 1 98.62 56 VAL B N 1
ATOM 1690 C CA . VAL B 1 56 ? 12.055 8.594 -2.357 1 98.62 56 VAL B CA 1
ATOM 1691 C C . VAL B 1 56 ? 12.43 7.848 -1.08 1 98.62 56 VAL B C 1
ATOM 1693 O O . VAL B 1 56 ? 11.82 8.055 -0.029 1 98.62 56 VAL B O 1
ATOM 1696 N N . ILE B 1 57 ? 13.414 7.004 -1.149 1 98.81 57 ILE B N 1
ATOM 1697 C CA . ILE B 1 57 ? 13.922 6.297 0.023 1 98.81 57 ILE B CA 1
ATOM 1698 C C . ILE B 1 57 ? 14.43 7.301 1.054 1 98.81 57 ILE B C 1
ATOM 1700 O O . ILE B 1 57 ? 14.102 7.203 2.24 1 98.81 57 ILE B O 1
ATOM 1704 N N . GLU B 1 58 ? 15.164 8.258 0.623 1 98.69 58 GLU B N 1
ATOM 1705 C CA . GLU B 1 58 ? 15.664 9.281 1.528 1 98.69 58 GLU B CA 1
ATOM 1706 C C . GLU B 1 58 ? 14.516 10.078 2.15 1 98.69 58 GLU B C 1
ATOM 1708 O O . GLU B 1 58 ? 14.547 10.383 3.344 1 98.69 58 GLU B O 1
ATOM 1713 N N . PHE B 1 59 ? 13.562 10.367 1.357 1 98.88 59 PHE B N 1
ATOM 1714 C CA . PHE B 1 59 ? 12.367 11.031 1.862 1 98.88 59 PHE B CA 1
ATOM 1715 C C . PHE B 1 59 ? 11.719 10.219 2.975 1 98.88 59 PHE B C 1
ATOM 1717 O O . PHE B 1 59 ? 11.43 10.742 4.051 1 98.88 59 PHE B O 1
ATOM 1724 N N . ALA B 1 60 ? 11.523 8.953 2.719 1 98.94 60 ALA B N 1
ATOM 1725 C CA . ALA B 1 60 ? 10.859 8.086 3.686 1 98.94 60 ALA B CA 1
ATOM 1726 C C . ALA B 1 60 ? 11.672 7.973 4.973 1 98.94 60 ALA B C 1
ATOM 1728 O O . ALA B 1 60 ? 11.109 7.934 6.066 1 98.94 60 ALA B O 1
ATOM 1729 N N . LYS B 1 61 ? 12.977 7.914 4.867 1 98.88 61 LYS B N 1
ATOM 1730 C CA . LYS B 1 61 ? 13.836 7.883 6.043 1 98.88 61 LYS B CA 1
ATOM 1731 C C . LYS B 1 61 ? 13.68 9.156 6.875 1 98.88 61 LYS B C 1
ATOM 1733 O O . LYS B 1 61 ? 13.461 9.086 8.086 1 98.88 61 LYS B O 1
ATOM 1738 N N . ASN B 1 62 ? 13.75 10.234 6.195 1 98.62 62 ASN B N 1
ATOM 1739 C CA . ASN B 1 62 ? 13.789 11.531 6.871 1 98.62 62 ASN B CA 1
ATOM 1740 C C . ASN B 1 62 ? 12.422 11.906 7.438 1 98.62 62 ASN B C 1
ATOM 1742 O O . ASN B 1 62 ? 12.336 12.539 8.492 1 98.62 62 ASN B O 1
ATOM 1746 N N . VAL B 1 63 ? 11.414 11.547 6.758 1 98.88 63 VAL B N 1
ATOM 1747 C CA . VAL B 1 63 ? 10.086 12.062 7.078 1 98.88 63 VAL B CA 1
ATOM 1748 C C . VAL B 1 63 ? 9.336 11.055 7.945 1 98.88 63 VAL B C 1
ATOM 1750 O O . VAL B 1 63 ? 8.57 11.438 8.836 1 98.88 63 VAL B O 1
ATOM 1753 N N . LEU B 1 64 ? 9.617 9.742 7.711 1 98.88 64 LEU B N 1
ATOM 1754 C CA . LEU B 1 64 ? 8.789 8.711 8.328 1 98.88 64 LEU B CA 1
ATOM 1755 C C . LEU B 1 64 ? 9.641 7.758 9.164 1 98.88 64 LEU B C 1
ATOM 1757 O O . LEU B 1 64 ? 9.141 6.742 9.648 1 98.88 64 LEU B O 1
ATOM 1761 N N . ASP B 1 65 ? 10.867 8.031 9.266 1 98.69 65 ASP B N 1
ATOM 1762 C CA . ASP B 1 65 ? 11.805 7.203 10.023 1 98.69 65 ASP B CA 1
ATOM 1763 C C . ASP B 1 65 ? 11.836 5.781 9.469 1 98.69 65 ASP B C 1
ATOM 1765 O O . ASP B 1 65 ? 11.93 4.812 10.227 1 98.69 65 ASP B O 1
ATOM 1769 N N . ALA B 1 66 ? 11.766 5.652 8.195 1 98.88 66 ALA B N 1
ATOM 1770 C CA . ALA B 1 66 ? 11.797 4.344 7.551 1 98.88 66 ALA B CA 1
ATOM 1771 C C . ALA B 1 66 ? 13.164 3.684 7.707 1 98.88 66 ALA B C 1
ATOM 1773 O O . ALA B 1 66 ? 14.195 4.352 7.617 1 98.88 66 ALA B O 1
ATOM 1774 N N . GLN B 1 67 ? 13.094 2.383 7.906 1 98.88 67 GLN B N 1
ATOM 1775 C CA . GLN B 1 67 ? 14.297 1.557 7.863 1 98.88 67 GLN B CA 1
ATOM 1776 C C . GLN B 1 67 ? 14.391 0.788 6.551 1 98.88 67 GLN B C 1
ATOM 1778 O O . GLN B 1 67 ? 13.445 0.096 6.16 1 98.88 67 GLN B O 1
ATOM 1783 N N . VAL B 1 68 ? 15.555 0.871 5.922 1 98.81 68 VAL B N 1
ATOM 1784 C CA . VAL B 1 68 ? 15.727 0.204 4.637 1 98.81 68 VAL B CA 1
ATOM 1785 C C . VAL B 1 68 ? 16.141 -1.248 4.855 1 98.81 68 VAL B C 1
ATOM 1787 O O . VAL B 1 68 ? 17.109 -1.52 5.566 1 98.81 68 VAL B O 1
ATOM 1790 N N . GLU B 1 69 ? 15.352 -2.025 4.266 1 98.12 69 GLU B N 1
ATOM 1791 C CA . GLU B 1 69 ? 15.617 -3.459 4.305 1 98.12 69 GLU B CA 1
ATOM 1792 C C . GLU B 1 69 ? 15.672 -4.051 2.9 1 98.12 69 GLU B C 1
ATOM 1794 O O . GLU B 1 69 ? 15.109 -3.484 1.961 1 98.12 69 GLU B O 1
ATOM 1799 N N . ARG B 1 70 ? 16.484 -5.141 2.709 1 96.88 70 ARG B N 1
ATOM 1800 C CA . ARG B 1 70 ? 16.5 -5.934 1.484 1 96.88 70 ARG B CA 1
ATOM 1801 C C . ARG B 1 70 ? 16.672 -5.043 0.259 1 96.88 70 ARG B C 1
ATOM 1803 O O . ARG B 1 70 ? 15.891 -5.129 -0.691 1 96.88 70 ARG B O 1
ATOM 1810 N N . ARG B 1 71 ? 17.688 -4.285 0.234 1 98 71 ARG B N 1
ATOM 1811 C CA . ARG B 1 71 ? 17.969 -3.418 -0.906 1 98 71 ARG B CA 1
ATOM 1812 C C . ARG B 1 71 ? 18.922 -4.09 -1.884 1 98 71 ARG B C 1
ATOM 1814 O O . ARG B 1 71 ? 19.953 -4.629 -1.479 1 98 71 ARG B O 1
ATOM 1821 N N . TYR B 1 72 ? 18.516 -4.035 -3.121 1 97.44 72 TYR B N 1
ATOM 1822 C CA . TYR B 1 72 ? 19.297 -4.531 -4.246 1 97.44 72 TYR B CA 1
ATOM 1823 C C . TYR B 1 72 ? 19.438 -3.461 -5.324 1 97.44 72 TYR B C 1
ATOM 1825 O O . TYR B 1 72 ? 18.438 -2.973 -5.852 1 97.44 72 TYR B O 1
ATOM 1833 N N . ASP B 1 73 ? 20.641 -3.213 -5.641 1 97.38 73 ASP B N 1
ATOM 1834 C CA . ASP B 1 73 ? 20.906 -2.215 -6.672 1 97.38 73 ASP B CA 1
ATOM 1835 C C . ASP B 1 73 ? 21.391 -2.873 -7.961 1 97.38 73 ASP B C 1
ATOM 1837 O O . ASP B 1 73 ? 22.031 -3.922 -7.926 1 97.38 73 ASP B O 1
ATOM 1841 N N . ALA B 1 74 ? 21.047 -2.166 -8.992 1 96.06 74 ALA B N 1
ATOM 1842 C CA . ALA B 1 74 ? 21.656 -2.521 -10.273 1 96.06 74 ALA B CA 1
ATOM 1843 C C . ALA B 1 74 ? 23.047 -1.917 -10.398 1 96.06 74 ALA B C 1
ATOM 1845 O O . ALA B 1 74 ? 23.422 -1.015 -9.641 1 96.06 74 ALA B O 1
ATOM 1846 N N . PRO B 1 75 ? 23.766 -2.43 -11.352 1 95.56 75 PRO B N 1
ATOM 1847 C CA . PRO B 1 75 ? 25.125 -1.909 -11.523 1 95.56 75 PRO B CA 1
ATOM 1848 C C . PRO B 1 75 ? 25.156 -0.417 -11.852 1 95.56 75 PRO B C 1
ATOM 1850 O O . PRO B 1 75 ? 26.109 0.28 -11.5 1 95.56 75 PRO B O 1
ATOM 1853 N N . ASP B 1 76 ? 24.156 0.095 -12.43 1 94.56 76 ASP B N 1
ATOM 1854 C CA . ASP B 1 76 ? 24.125 1.498 -12.836 1 94.56 76 ASP B CA 1
ATOM 1855 C C . ASP B 1 76 ? 23.656 2.389 -11.688 1 94.56 76 ASP B C 1
ATOM 1857 O O . ASP B 1 76 ? 23.484 3.596 -11.859 1 94.56 76 ASP B O 1
ATOM 1861 N N . GLY B 1 77 ? 23.359 1.79 -10.609 1 93.94 77 GLY B N 1
ATOM 1862 C CA . GLY B 1 77 ? 23.016 2.564 -9.422 1 93.94 77 GLY B CA 1
ATOM 1863 C C . GLY B 1 77 ? 21.516 2.646 -9.188 1 93.94 77 GLY B C 1
ATOM 1864 O O . GLY B 1 77 ? 21.078 3.105 -8.125 1 93.94 77 GLY B O 1
ATOM 1865 N N . SER B 1 78 ? 20.766 2.207 -10.172 1 96.5 78 SER B N 1
ATOM 1866 C CA . SER B 1 78 ? 19.328 2.188 -9.977 1 96.5 78 SER B CA 1
ATOM 1867 C C . SER B 1 78 ? 18.922 1.115 -8.969 1 96.5 78 SER B C 1
ATOM 1869 O O . SER B 1 78 ? 19.625 0.124 -8.789 1 96.5 78 SER B O 1
ATOM 1871 N N . VAL B 1 79 ? 17.875 1.376 -8.289 1 98.5 79 VAL B N 1
ATOM 1872 C CA . VAL B 1 79 ? 17.359 0.435 -7.301 1 98.5 79 VAL B CA 1
ATOM 1873 C C . VAL B 1 79 ? 16.469 -0.604 -7.988 1 98.5 79 VAL B C 1
ATOM 1875 O O . VAL B 1 79 ? 15.43 -0.265 -8.555 1 98.5 79 VAL B O 1
ATOM 1878 N N . MET B 1 80 ? 16.891 -1.807 -7.91 1 97.81 80 MET B N 1
ATOM 1879 C CA . MET B 1 80 ? 16.078 -2.895 -8.445 1 97.81 80 MET B CA 1
ATOM 1880 C C . MET B 1 80 ? 14.938 -3.238 -7.5 1 97.81 80 MET B C 1
ATOM 1882 O O . MET B 1 80 ? 13.805 -3.467 -7.941 1 97.81 80 MET B O 1
ATOM 1886 N N . HIS B 1 81 ? 15.289 -3.291 -6.234 1 98.25 81 HIS B N 1
ATOM 1887 C CA . HIS B 1 81 ? 14.32 -3.582 -5.184 1 98.25 81 HIS B CA 1
ATOM 1888 C C . HIS B 1 81 ? 14.812 -3.088 -3.828 1 98.25 81 HIS B C 1
ATOM 1890 O O . HIS B 1 81 ? 16 -3.205 -3.514 1 98.25 81 HIS B O 1
ATOM 1896 N N . ALA B 1 82 ? 13.945 -2.564 -3.061 1 98.81 82 ALA B N 1
ATOM 1897 C CA . ALA B 1 82 ? 14.18 -2.256 -1.651 1 98.81 82 ALA B CA 1
ATOM 1898 C C . ALA B 1 82 ? 12.875 -2.307 -0.858 1 98.81 82 ALA B C 1
ATOM 1900 O O . ALA B 1 82 ? 11.789 -2.232 -1.435 1 98.81 82 ALA B O 1
ATOM 1901 N N . GLU B 1 83 ? 13 -2.48 0.401 1 98.88 83 GLU B N 1
ATOM 1902 C CA . GLU B 1 83 ? 11.859 -2.477 1.313 1 98.88 83 GLU B CA 1
ATOM 1903 C C . GLU B 1 83 ? 12.047 -1.45 2.428 1 98.88 83 GLU B C 1
ATOM 1905 O O . GLU B 1 83 ? 13.117 -1.385 3.043 1 98.88 83 GLU B O 1
ATOM 1910 N N . LEU B 1 84 ? 11.039 -0.669 2.623 1 98.94 84 LEU B N 1
ATOM 1911 C CA . LEU B 1 84 ? 11.016 0.361 3.656 1 98.94 84 LEU B CA 1
ATOM 1912 C C . LEU B 1 84 ? 10.117 -0.05 4.816 1 98.94 84 LEU B C 1
ATOM 1914 O O . LEU B 1 84 ? 8.891 -0.073 4.676 1 98.94 84 LEU B O 1
ATOM 1918 N N . ARG B 1 85 ? 10.727 -0.352 5.906 1 98.88 85 ARG B N 1
ATOM 1919 C CA . ARG B 1 85 ? 9.969 -0.636 7.117 1 98.88 85 ARG B CA 1
ATOM 1920 C C . ARG B 1 85 ? 9.531 0.653 7.801 1 98.88 85 ARG B C 1
ATOM 1922 O O . ARG B 1 85 ? 10.359 1.485 8.164 1 98.88 85 ARG B O 1
ATOM 1929 N N . ILE B 1 86 ? 8.305 0.839 7.898 1 98.75 86 ILE B N 1
ATOM 1930 C CA . ILE B 1 86 ? 7.676 1.932 8.633 1 98.75 86 ILE B CA 1
ATOM 1931 C C . ILE B 1 86 ? 6.75 1.365 9.703 1 98.75 86 ILE B C 1
ATOM 1933 O O . ILE B 1 86 ? 5.594 1.034 9.43 1 98.75 86 ILE B O 1
ATOM 1937 N N . ASP B 1 87 ? 7.285 1.198 10.906 1 97.56 87 ASP B N 1
ATOM 1938 C CA . ASP B 1 87 ? 6.605 0.531 12.016 1 97.56 87 ASP B CA 1
ATOM 1939 C C . ASP B 1 87 ? 6.16 -0.875 11.617 1 97.56 87 ASP B C 1
ATOM 1941 O O . ASP B 1 87 ? 6.988 -1.716 11.258 1 97.56 87 ASP B O 1
ATOM 1945 N N . ASP B 1 88 ? 4.918 -1.146 11.516 1 98 88 ASP B N 1
ATOM 1946 C CA . ASP B 1 88 ? 4.418 -2.494 11.266 1 98 88 ASP B CA 1
ATOM 1947 C C . ASP B 1 88 ? 4.133 -2.703 9.781 1 98 88 ASP B C 1
ATOM 1949 O O . ASP B 1 88 ? 3.533 -3.709 9.391 1 98 88 ASP B O 1
ATOM 1953 N N . SER B 1 89 ? 4.48 -1.777 9 1 98.81 89 SER B N 1
ATOM 1954 C CA . SER B 1 89 ? 4.219 -1.818 7.562 1 98.81 89 SER B CA 1
ATOM 1955 C C . SER B 1 89 ? 5.516 -1.914 6.766 1 98.81 89 SER B C 1
ATOM 1957 O O . SER B 1 89 ? 6.59 -1.615 7.289 1 98.81 89 SER B O 1
ATOM 1959 N N . ILE B 1 90 ? 5.383 -2.398 5.559 1 98.88 90 ILE B N 1
ATOM 1960 C CA . ILE B 1 90 ? 6.461 -2.404 4.578 1 98.88 90 ILE B CA 1
ATOM 1961 C C . ILE B 1 90 ? 5.98 -1.765 3.277 1 98.88 90 ILE B C 1
ATOM 1963 O O . ILE B 1 90 ? 4.918 -2.117 2.76 1 98.88 90 ILE B O 1
ATOM 1967 N N . VAL B 1 91 ? 6.711 -0.783 2.844 1 98.94 91 VAL B N 1
ATOM 1968 C CA . VAL B 1 91 ? 6.566 -0.253 1.491 1 98.94 91 VAL B CA 1
ATOM 1969 C C . VAL B 1 91 ? 7.723 -0.74 0.619 1 98.94 91 VAL B C 1
ATOM 1971 O O . VAL B 1 91 ? 8.891 -0.562 0.97 1 98.94 91 VAL B O 1
ATOM 1974 N N . MET B 1 92 ? 7.371 -1.364 -0.491 1 98.94 92 MET B N 1
ATOM 1975 C CA . MET B 1 92 ? 8.383 -1.811 -1.444 1 98.94 92 MET B CA 1
ATOM 1976 C C . MET B 1 92 ? 8.594 -0.771 -2.539 1 98.94 92 MET B C 1
ATOM 1978 O O . MET B 1 92 ? 7.688 -0.002 -2.855 1 98.94 92 MET B O 1
ATOM 1982 N N . ILE B 1 93 ? 9.859 -0.827 -3.076 1 98.88 93 ILE B N 1
ATOM 1983 C CA . ILE B 1 93 ? 10.141 0.233 -4.039 1 98.88 93 ILE B CA 1
ATOM 1984 C C . ILE B 1 93 ? 11.203 -0.235 -5.031 1 98.88 93 ILE B C 1
ATOM 1986 O O . ILE B 1 93 ? 12.102 -1.003 -4.672 1 98.88 93 ILE B O 1
ATOM 1990 N N . GLY B 1 94 ? 11.094 0.191 -6.215 1 98.69 94 GLY B N 1
ATOM 1991 C CA . GLY B 1 94 ? 12.102 0.063 -7.258 1 98.69 94 GLY B CA 1
ATOM 1992 C C . GLY B 1 94 ? 12.07 1.2 -8.258 1 98.69 94 GLY B C 1
ATOM 1993 O O . GLY B 1 94 ? 11.07 1.904 -8.375 1 98.69 94 GLY B O 1
ATOM 1994 N N . ASP B 1 95 ? 13.125 1.334 -8.961 1 98.75 95 ASP B N 1
ATOM 1995 C CA . ASP B 1 95 ? 13.164 2.338 -10.023 1 98.75 95 ASP B CA 1
ATOM 1996 C C . ASP B 1 95 ? 12.344 1.9 -11.227 1 98.75 95 ASP B C 1
ATOM 1998 O O . ASP B 1 95 ? 12.336 0.722 -11.586 1 98.75 95 ASP B O 1
ATOM 2002 N N . SER B 1 96 ? 11.695 2.924 -11.797 1 98.19 96 SER B N 1
ATOM 2003 C CA . SER B 1 96 ? 10.969 2.654 -13.039 1 98.19 96 SER B CA 1
ATOM 2004 C C . SER B 1 96 ? 11.938 2.424 -14.195 1 98.19 96 SER B C 1
ATOM 2006 O O . SER B 1 96 ? 13.109 2.787 -14.117 1 98.19 96 SER B O 1
ATOM 2008 N N . GLY B 1 97 ? 11.414 1.763 -15.203 1 95.75 97 GLY B N 1
ATOM 2009 C CA . GLY B 1 97 ? 12.102 1.492 -16.453 1 95.75 97 GLY B CA 1
ATOM 2010 C C . GLY B 1 97 ? 11.148 1.208 -17.609 1 95.75 97 GLY B C 1
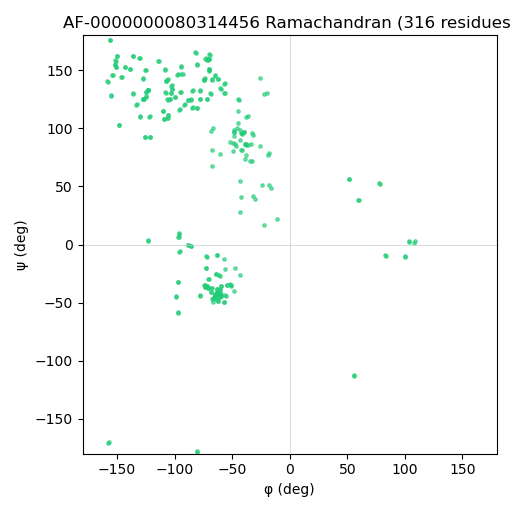ATOM 2011 O O . GLY B 1 97 ? 9.945 1.45 -17.5 1 95.75 97 GLY B O 1
ATOM 2012 N N . GLU B 1 98 ? 11.688 0.792 -18.688 1 94.25 98 GLU B N 1
ATOM 2013 C CA . GLU B 1 98 ? 10.883 0.519 -19.875 1 94.25 98 GLU B CA 1
ATOM 2014 C C . GLU B 1 98 ? 9.828 -0.551 -19.594 1 94.25 98 GLU B C 1
ATOM 2016 O O . GLU B 1 98 ? 8.664 -0.406 -19.984 1 94.25 98 GLU B O 1
ATOM 2021 N N . GLN B 1 99 ? 10.227 -1.565 -18.891 1 92.12 99 GLN B N 1
ATOM 2022 C CA . GLN B 1 99 ? 9.32 -2.676 -18.594 1 92.12 99 GLN B CA 1
ATOM 2023 C C . GLN B 1 99 ? 8.289 -2.287 -17.547 1 92.12 99 GLN B C 1
ATOM 2025 O O . GLN B 1 99 ? 7.145 -2.744 -17.594 1 92.12 99 GLN B O 1
ATOM 2030 N N . TRP B 1 100 ? 8.766 -1.51 -16.656 1 95.5 100 TRP B N 1
ATOM 2031 C CA . TRP B 1 100 ? 7.902 -1.064 -15.57 1 95.5 100 TRP B CA 1
ATOM 2032 C C . TRP B 1 100 ? 7.887 0.457 -15.477 1 95.5 100 TRP B C 1
ATOM 2034 O O . TRP B 1 100 ? 8.695 1.047 -14.758 1 95.5 100 TRP B O 1
ATOM 2044 N N . PRO B 1 101 ? 6.91 1.009 -16.156 1 95.88 101 PRO B N 1
ATOM 2045 C CA . PRO B 1 101 ? 6.852 2.473 -16.125 1 95.88 101 PRO B CA 1
ATOM 2046 C C . PRO B 1 101 ? 6.445 3.012 -14.75 1 95.88 101 PRO B C 1
ATOM 2048 O O . PRO B 1 101 ? 5.84 2.289 -13.953 1 95.88 101 PRO B O 1
ATOM 2051 N N . ALA B 1 102 ? 6.777 4.266 -14.539 1 97.31 102 ALA B N 1
ATOM 2052 C CA . ALA B 1 102 ? 6.48 4.926 -13.266 1 97.31 102 ALA B CA 1
ATOM 2053 C C . ALA B 1 102 ? 4.977 4.984 -13.016 1 97.31 102 ALA B C 1
ATOM 2055 O O . ALA B 1 102 ? 4.199 5.227 -13.938 1 97.31 102 ALA B O 1
ATOM 2056 N N . VAL B 1 103 ? 4.617 4.805 -11.758 1 95.69 103 VAL B N 1
ATOM 2057 C CA . VAL B 1 103 ? 3.23 4.883 -11.305 1 95.69 103 VAL B CA 1
ATOM 2058 C C . VAL B 1 103 ? 3.137 5.805 -10.094 1 95.69 103 VAL B C 1
ATOM 2060 O O . VAL B 1 103 ? 3.584 5.449 -9 1 95.69 103 VAL B O 1
ATOM 2063 N N . PRO B 1 104 ? 2.529 6.977 -10.219 1 95.75 104 PRO B N 1
ATOM 2064 C CA . PRO B 1 104 ? 2.363 7.887 -9.078 1 95.75 104 PRO B CA 1
ATOM 2065 C C . PRO B 1 104 ? 1.397 7.348 -8.031 1 95.75 104 PRO B C 1
ATOM 2067 O O . PRO B 1 104 ? 0.209 7.68 -8.047 1 95.75 104 PRO B O 1
ATOM 2070 N N . THR B 1 105 ? 1.78 6.785 -7.051 1 97.81 105 THR B N 1
ATOM 2071 C CA . THR B 1 105 ? 1.018 5.988 -6.098 1 97.81 105 THR B CA 1
ATOM 2072 C C . THR B 1 105 ? 0.533 6.855 -4.938 1 97.81 105 THR B C 1
ATOM 2074 O O . THR B 1 105 ? 1.213 7.801 -4.535 1 97.81 105 THR B O 1
ATOM 2077 N N . HIS B 1 106 ? -0.653 6.512 -4.41 1 98.75 106 HIS B N 1
ATOM 2078 C CA . HIS B 1 106 ? -1.181 7.133 -3.199 1 98.75 106 HIS B CA 1
ATOM 2079 C C . HIS B 1 106 ? -1.01 6.219 -1.991 1 98.75 106 HIS B C 1
ATOM 2081 O O . HIS B 1 106 ? -1.321 5.027 -2.061 1 98.75 106 HIS B O 1
ATOM 2087 N N . LEU B 1 107 ? -0.532 6.785 -0.907 1 98.94 107 LEU B N 1
ATOM 2088 C CA . LEU B 1 107 ? -0.382 6.098 0.369 1 98.94 107 LEU B CA 1
ATOM 2089 C C . LEU B 1 107 ? -1.047 6.883 1.494 1 98.94 107 LEU B C 1
ATOM 2091 O O . LEU B 1 107 ? -0.985 8.117 1.516 1 98.94 107 LEU B O 1
ATOM 2095 N N . HIS B 1 108 ? -1.643 6.172 2.418 1 98.94 108 HIS B N 1
ATOM 2096 C CA . HIS B 1 108 ? -2.135 6.738 3.668 1 98.94 108 HIS B CA 1
ATOM 2097 C C . HIS B 1 108 ? -1.269 6.309 4.848 1 98.94 108 HIS B C 1
ATOM 2099 O O . HIS B 1 108 ? -0.972 5.121 5.004 1 98.94 108 HIS B O 1
ATOM 2105 N N . VAL B 1 109 ? -0.878 7.242 5.656 1 98.94 109 VAL B N 1
ATOM 2106 C CA . VAL B 1 109 ? 0.054 6.961 6.742 1 98.94 109 VAL B CA 1
ATOM 2107 C C . VAL B 1 109 ? -0.449 7.598 8.039 1 98.94 109 VAL B C 1
ATOM 2109 O O . VAL B 1 109 ? -0.61 8.82 8.109 1 98.94 109 VAL B O 1
ATOM 2112 N N . TYR B 1 110 ? -0.675 6.781 9.031 1 98.81 110 TYR B N 1
ATOM 2113 C CA . TYR B 1 110 ? -0.874 7.344 10.367 1 98.81 110 TYR B CA 1
ATOM 2114 C C . TYR B 1 110 ? 0.457 7.742 10.992 1 98.81 110 TYR B C 1
ATOM 2116 O O . TYR B 1 110 ? 1.422 6.977 10.961 1 98.81 110 TYR B O 1
ATOM 2124 N N . VAL B 1 111 ? 0.479 8.898 11.508 1 98.69 111 VAL B N 1
ATOM 2125 C CA . VAL B 1 111 ? 1.676 9.43 12.156 1 98.69 111 VAL B CA 1
ATOM 2126 C C . VAL B 1 111 ? 1.315 9.992 13.531 1 98.69 111 VAL B C 1
ATOM 2128 O O . VAL B 1 111 ? 0.145 10.258 13.812 1 98.69 111 VAL B O 1
ATOM 2131 N N . ASP B 1 112 ? 2.311 10.141 14.398 1 96.75 112 ASP B N 1
ATOM 2132 C CA . ASP B 1 112 ? 2.068 10.602 15.766 1 96.75 112 ASP B CA 1
ATOM 2133 C C . ASP B 1 112 ? 1.668 12.07 15.789 1 96.75 112 ASP B C 1
ATOM 2135 O O . ASP B 1 112 ? 0.909 12.5 16.656 1 96.75 112 ASP B O 1
ATOM 2139 N N . ASP B 1 113 ? 2.152 12.797 14.844 1 97.81 113 ASP B N 1
ATOM 2140 C CA . ASP B 1 113 ? 1.933 14.242 14.742 1 97.81 113 ASP B CA 1
ATOM 2141 C C . ASP B 1 113 ? 1.903 14.688 13.281 1 97.81 113 ASP B C 1
ATOM 2143 O O . ASP B 1 113 ? 2.953 14.922 12.68 1 97.81 113 ASP B O 1
ATOM 2147 N N . VAL B 1 114 ? 0.706 14.938 12.781 1 98.69 114 VAL B N 1
ATOM 2148 C CA . VAL B 1 114 ? 0.532 15.188 11.352 1 98.69 114 VAL B CA 1
ATOM 2149 C C . VAL B 1 114 ? 1.102 16.562 11 1 98.69 114 VAL B C 1
ATOM 2151 O O . VAL B 1 114 ? 1.655 16.75 9.914 1 98.69 114 VAL B O 1
ATOM 2154 N N . ASP B 1 115 ? 0.989 17.531 11.859 1 98.75 115 ASP B N 1
ATOM 2155 C CA . ASP B 1 115 ? 1.528 18.859 11.578 1 98.75 115 ASP B CA 1
ATOM 2156 C C . ASP B 1 115 ? 3.049 18.812 11.453 1 98.75 115 ASP B C 1
ATOM 2158 O O . ASP B 1 115 ? 3.611 19.359 10.5 1 98.75 115 ASP B O 1
ATOM 2162 N N . ALA B 1 116 ? 3.682 18.125 12.398 1 98.75 116 ALA B N 1
ATOM 2163 C CA . ALA B 1 116 ? 5.137 18.016 12.367 1 98.75 116 ALA B CA 1
ATOM 2164 C C . ALA B 1 116 ? 5.602 17.234 11.141 1 98.75 116 ALA B C 1
ATOM 2166 O O . ALA B 1 116 ? 6.574 17.609 10.484 1 98.75 116 ALA B O 1
ATOM 2167 N N . THR B 1 117 ? 4.93 16.141 10.844 1 98.88 117 THR B N 1
ATOM 2168 C CA . THR B 1 117 ? 5.297 15.312 9.703 1 98.88 117 THR B CA 1
ATOM 2169 C C . THR B 1 117 ? 5.141 16.078 8.391 1 98.88 117 THR B C 1
ATOM 2171 O O . THR B 1 117 ? 5.992 15.992 7.508 1 98.88 117 THR B O 1
ATOM 2174 N N . TYR B 1 118 ? 4.059 16.812 8.289 1 98.94 118 TYR B N 1
ATOM 2175 C CA . TYR B 1 118 ? 3.787 17.641 7.117 1 98.94 118 TYR B CA 1
ATOM 2176 C C . TYR B 1 118 ? 4.895 18.672 6.902 1 98.94 118 TYR B C 1
ATOM 2178 O O . TYR B 1 118 ? 5.422 18.797 5.797 1 98.94 118 TYR B O 1
ATOM 2186 N N . GLN B 1 119 ? 5.305 19.281 7.922 1 98.88 119 GLN B N 1
ATOM 2187 C CA . GLN B 1 119 ? 6.363 20.281 7.824 1 98.88 119 GLN B CA 1
ATOM 2188 C C . GLN B 1 119 ? 7.699 19.625 7.473 1 98.88 119 GLN B C 1
ATOM 2190 O O . GLN B 1 119 ? 8.469 20.172 6.672 1 98.88 119 GLN B O 1
ATOM 2195 N N . ARG B 1 120 ? 7.953 18.531 8.055 1 98.88 120 ARG B N 1
ATOM 2196 C CA . ARG B 1 120 ? 9.164 17.781 7.738 1 98.88 120 ARG B CA 1
ATOM 2197 C C . ARG B 1 120 ? 9.203 17.375 6.27 1 98.88 120 ARG B C 1
ATOM 2199 O O . ARG B 1 120 ? 10.258 17.406 5.637 1 98.88 120 ARG B O 1
ATOM 2206 N N . ALA B 1 121 ? 8.094 17.016 5.762 1 98.94 121 ALA B N 1
ATOM 2207 C CA . ALA B 1 121 ? 7.992 16.625 4.359 1 98.94 121 ALA B CA 1
ATOM 2208 C C . ALA B 1 121 ? 8.289 17.797 3.43 1 98.94 121 ALA B C 1
ATOM 2210 O O . ALA B 1 121 ? 9.016 17.641 2.441 1 98.94 121 ALA B O 1
ATOM 2211 N N . LEU B 1 122 ? 7.73 18.891 3.76 1 98.88 122 LEU B N 1
ATOM 2212 C CA . LEU B 1 122 ? 8 20.078 2.957 1 98.88 122 LEU B CA 1
ATOM 2213 C C . LEU B 1 122 ? 9.484 20.438 3 1 98.88 122 LEU B C 1
ATOM 2215 O O . LEU B 1 122 ? 10.078 20.766 1.97 1 98.88 122 LEU B O 1
ATOM 2219 N N . ALA B 1 123 ? 10.031 20.328 4.148 1 98.69 123 ALA B N 1
ATOM 2220 C CA . ALA B 1 123 ? 11.453 20.625 4.316 1 98.69 123 ALA B CA 1
ATOM 2221 C C . ALA B 1 123 ? 12.312 19.641 3.52 1 98.69 123 ALA B C 1
ATOM 2223 O O . ALA B 1 123 ? 13.414 19.984 3.088 1 98.69 123 ALA B O 1
ATOM 2224 N N . ALA B 1 124 ? 11.773 18.5 3.291 1 98.56 124 ALA B N 1
ATOM 2225 C CA . ALA B 1 124 ? 12.492 17.453 2.564 1 98.56 124 ALA B CA 1
ATOM 2226 C C . ALA B 1 124 ? 12.266 17.578 1.061 1 98.56 124 ALA B C 1
ATOM 2228 O O . ALA B 1 124 ? 12.734 16.734 0.285 1 98.56 124 ALA B O 1
ATOM 2229 N N . GLY B 1 125 ? 11.5 18.531 0.684 1 98.31 125 GLY B N 1
ATOM 2230 C CA . GLY B 1 125 ? 11.398 18.828 -0.738 1 98.31 125 GLY B CA 1
ATOM 2231 C C . GLY B 1 125 ? 10.062 18.422 -1.334 1 98.31 125 GLY B C 1
ATOM 2232 O O . GLY B 1 125 ? 9.828 18.609 -2.529 1 98.31 125 GLY B O 1
ATOM 2233 N N . ALA B 1 126 ? 9.188 17.938 -0.517 1 98.88 126 ALA B N 1
ATOM 2234 C CA . ALA B 1 126 ? 7.852 17.609 -1.02 1 98.88 126 ALA B CA 1
ATOM 2235 C C . ALA B 1 126 ? 7.039 18.875 -1.275 1 98.88 126 ALA B C 1
ATOM 2237 O O . ALA B 1 126 ? 7.367 19.938 -0.763 1 98.88 126 ALA B O 1
ATOM 2238 N N . THR B 1 127 ? 5.977 18.688 -2.133 1 98.81 127 THR B N 1
ATOM 2239 C CA . THR B 1 127 ? 5.043 19.766 -2.422 1 98.81 127 THR B CA 1
ATOM 2240 C C . THR B 1 127 ? 3.711 19.531 -1.716 1 98.81 127 THR B C 1
ATOM 2242 O O . THR B 1 127 ? 3.205 18.406 -1.688 1 98.81 127 THR B O 1
ATOM 2245 N N . SER B 1 128 ? 3.117 20.594 -1.243 1 98.88 128 SER B N 1
ATOM 2246 C CA . SER B 1 128 ? 1.847 20.5 -0.533 1 98.88 128 SER B CA 1
ATOM 2247 C C . SER B 1 128 ? 0.715 20.109 -1.478 1 98.88 128 SER B C 1
ATOM 2249 O O . SER B 1 128 ? 0.579 20.672 -2.561 1 98.88 128 SER B O 1
ATOM 2251 N N . VAL B 1 129 ? -0.008 19.141 -1.081 1 98.69 129 VAL B N 1
ATOM 2252 C CA . VAL B 1 129 ? -1.281 18.828 -1.723 1 98.69 129 VAL B CA 1
ATOM 2253 C C . VAL B 1 129 ? -2.43 19.422 -0.911 1 98.69 129 VAL B C 1
ATOM 2255 O O . VAL B 1 129 ? -3.342 20.031 -1.471 1 98.69 129 VAL B O 1
ATOM 2258 N N . ARG B 1 130 ? -2.338 19.234 0.402 1 98.69 130 ARG B N 1
ATOM 2259 C CA . ARG B 1 130 ? -3.318 19.75 1.347 1 98.69 130 ARG B CA 1
ATOM 2260 C C . ARG B 1 130 ? -2.705 19.938 2.73 1 98.69 130 ARG B C 1
ATOM 2262 O O . ARG B 1 130 ? -2.158 18.984 3.299 1 98.69 130 ARG B O 1
ATOM 2269 N N . ALA B 1 131 ? -2.865 21.109 3.268 1 98.88 131 ALA B N 1
ATOM 2270 C CA . ALA B 1 131 ? -2.379 21.344 4.625 1 98.88 131 ALA B CA 1
ATOM 2271 C C . ALA B 1 131 ? -3.221 20.594 5.648 1 98.88 131 ALA B C 1
ATOM 2273 O O . ALA B 1 131 ? -4.418 20.375 5.445 1 98.88 131 ALA B O 1
ATOM 2274 N N . PRO B 1 132 ? -2.602 20.219 6.781 1 98.81 132 PRO B N 1
ATOM 2275 C CA . PRO B 1 132 ? -3.35 19.469 7.785 1 98.81 132 PRO B CA 1
ATOM 2276 C C . PRO B 1 132 ? -4.566 20.219 8.312 1 98.81 132 PRO B C 1
ATOM 2278 O O . PRO B 1 132 ? -4.473 21.406 8.609 1 98.81 132 PRO B O 1
ATOM 2281 N N . GLU B 1 133 ? -5.648 19.5 8.375 1 98.56 133 GLU B N 1
ATOM 2282 C CA . GLU B 1 133 ? -6.891 20 8.953 1 98.56 133 GLU B CA 1
ATOM 2283 C C . GLU B 1 133 ? -7.73 18.875 9.539 1 98.56 133 GLU B C 1
ATOM 2285 O O . GLU B 1 133 ? -7.555 17.719 9.18 1 98.56 133 GLU B O 1
ATOM 2290 N N . GLN B 1 134 ? -8.555 19.25 10.484 1 97.06 134 GLN B N 1
ATOM 2291 C CA . GLN B 1 134 ? -9.578 18.344 10.969 1 97.06 134 GLN B CA 1
ATOM 2292 C C . GLN B 1 134 ? -10.961 18.734 10.453 1 97.06 134 GLN B C 1
ATOM 2294 O O . GLN B 1 134 ? -11.5 19.781 10.859 1 97.06 134 GLN B O 1
ATOM 2299 N N . ARG B 1 135 ? -11.438 17.938 9.641 1 95.25 135 ARG B N 1
ATOM 2300 C CA . ARG B 1 135 ? -12.758 18.234 9.109 1 95.25 135 ARG B CA 1
ATOM 2301 C C . ARG B 1 135 ? -13.852 17.828 10.086 1 95.25 135 ARG B C 1
ATOM 2303 O O . ARG B 1 135 ? -13.648 16.953 10.922 1 95.25 135 ARG B O 1
ATOM 2310 N N . GLU B 1 136 ? -14.969 18.484 9.961 1 93.75 136 GLU B N 1
ATOM 2311 C CA . GLU B 1 136 ? -16.094 18.156 10.82 1 93.75 136 GLU B CA 1
ATOM 2312 C C . GLU B 1 136 ? -16.469 16.672 10.703 1 93.75 136 GLU B C 1
ATOM 2314 O O . GLU B 1 136 ? -16.594 16.141 9.602 1 93.75 136 GLU B O 1
ATOM 2319 N N . GLY B 1 137 ? -16.594 16.031 11.844 1 92.38 137 GLY B N 1
ATOM 2320 C CA . GLY B 1 137 ? -17 14.633 11.891 1 92.38 137 GLY B CA 1
ATOM 2321 C C . GLY B 1 137 ? -15.859 13.664 11.664 1 92.38 137 GLY B C 1
ATOM 2322 O O . GLY B 1 137 ? -16.031 12.453 11.812 1 92.38 137 GLY B O 1
ATOM 2323 N N . ASP B 1 138 ? -14.758 14.133 11.297 1 93.81 138 ASP B N 1
ATOM 2324 C CA . ASP B 1 138 ? -13.578 13.289 11.094 1 93.81 138 ASP B CA 1
ATOM 2325 C C . ASP B 1 138 ? -12.75 13.195 12.375 1 93.81 138 ASP B C 1
ATOM 2327 O O . ASP B 1 138 ? -12.258 14.211 12.875 1 93.81 138 ASP B O 1
ATOM 2331 N N . PRO B 1 139 ? -12.586 12.016 12.844 1 94.31 139 PRO B N 1
ATOM 2332 C CA . PRO B 1 139 ? -11.805 11.898 14.078 1 94.31 139 PRO B CA 1
ATOM 2333 C C . PRO B 1 139 ? -10.312 12.141 13.852 1 94.31 139 PRO B C 1
ATOM 2335 O O . PRO B 1 139 ? -9.547 12.266 14.812 1 94.31 139 PRO B O 1
ATOM 2338 N N . ASP B 1 140 ? -9.914 12.211 12.617 1 96.94 140 ASP B N 1
ATOM 2339 C CA . ASP B 1 140 ? -8.508 12.383 12.289 1 96.94 140 ASP B CA 1
ATOM 2340 C C . ASP B 1 140 ? -8.234 13.797 11.773 1 96.94 140 ASP B C 1
ATOM 2342 O O . ASP B 1 140 ? -9.07 14.391 11.094 1 96.94 140 ASP B O 1
ATOM 2346 N N . ARG B 1 141 ? -7.125 14.352 12.172 1 98.19 141 ARG B N 1
ATOM 2347 C CA . ARG B 1 141 ? -6.508 15.453 11.438 1 98.19 141 ARG B CA 1
ATOM 2348 C C . ARG B 1 141 ? -5.629 14.93 10.305 1 98.19 141 ARG B C 1
ATOM 2350 O O . ARG B 1 141 ? -4.852 13.992 10.492 1 98.19 141 ARG B O 1
ATOM 2357 N N . ARG B 1 142 ? -5.789 15.523 9.055 1 98.56 142 ARG B N 1
ATOM 2358 C CA . ARG B 1 142 ? -5.168 14.922 7.879 1 98.56 142 ARG B CA 1
ATOM 2359 C C . ARG B 1 142 ? -4.574 15.992 6.969 1 98.56 142 ARG B C 1
ATOM 2361 O O . ARG B 1 142 ? -5.109 17.094 6.867 1 98.56 142 ARG B O 1
ATOM 2368 N N . GLY B 1 143 ? -3.574 15.641 6.27 1 98.81 143 GLY B N 1
ATOM 2369 C CA . GLY B 1 143 ? -2.951 16.406 5.199 1 98.81 143 GLY B CA 1
ATOM 2370 C C . GLY B 1 143 ? -2.205 15.531 4.207 1 98.81 143 GLY B C 1
ATOM 2371 O O . GLY B 1 143 ? -2.17 14.312 4.348 1 98.81 143 GLY B O 1
ATOM 2372 N N . GLY B 1 144 ? -1.703 16.188 3.168 1 98.88 144 GLY B N 1
ATOM 2373 C CA . GLY B 1 144 ? -1.037 15.406 2.137 1 98.88 144 GLY B CA 1
ATOM 2374 C C . GLY B 1 144 ? 0.05 16.188 1.414 1 98.88 144 GLY B C 1
ATOM 2375 O O . GLY B 1 144 ? -0.028 17.406 1.29 1 98.88 144 GLY B O 1
ATOM 2376 N N . VAL B 1 145 ? 0.994 15.445 0.939 1 98.94 145 VAL B N 1
ATOM 2377 C CA . VAL B 1 145 ? 2.08 16.016 0.15 1 98.94 145 VAL B CA 1
ATOM 2378 C C . VAL B 1 145 ? 2.359 15.133 -1.062 1 98.94 145 VAL B C 1
ATOM 2380 O O . VAL B 1 145 ? 1.964 13.961 -1.091 1 98.94 145 VAL B O 1
ATOM 2383 N N . LEU B 1 146 ? 3.02 15.68 -2.006 1 98.62 146 LEU B N 1
ATOM 2384 C CA . LEU B 1 146 ? 3.605 15 -3.16 1 98.62 146 LEU B CA 1
ATOM 2385 C C . LEU B 1 146 ? 5.121 14.906 -3.023 1 98.62 146 LEU B C 1
ATOM 2387 O O . LEU B 1 146 ? 5.797 15.922 -2.828 1 98.62 146 LEU B O 1
ATOM 2391 N N . ASP B 1 147 ? 5.625 13.703 -3.113 1 98.56 147 ASP B N 1
ATOM 2392 C CA . ASP B 1 147 ? 7.078 13.602 -3.072 1 98.56 147 ASP B CA 1
ATOM 2393 C C . ASP B 1 147 ? 7.691 13.914 -4.438 1 98.56 147 ASP B C 1
ATOM 2395 O O . ASP B 1 147 ? 6.973 14.227 -5.387 1 98.56 147 ASP B O 1
ATOM 2399 N N . VAL B 1 148 ? 9.008 13.82 -4.566 1 96.81 148 VAL B N 1
ATOM 2400 C CA . VAL B 1 148 ? 9.734 14.297 -5.742 1 96.81 148 VAL B CA 1
ATOM 2401 C C . VAL B 1 148 ? 9.477 13.367 -6.922 1 96.81 148 VAL B C 1
ATOM 2403 O O . VAL B 1 148 ? 9.742 13.719 -8.07 1 96.81 148 VAL B O 1
ATOM 2406 N N . ALA B 1 149 ? 9.039 12.141 -6.648 1 97.5 149 ALA B N 1
ATOM 2407 C CA . ALA B 1 149 ? 8.781 11.172 -7.711 1 97.5 149 ALA B CA 1
ATOM 2408 C C . ALA B 1 149 ? 7.305 11.164 -8.102 1 97.5 149 ALA B C 1
ATOM 2410 O O . ALA B 1 149 ? 6.891 10.414 -8.984 1 97.5 149 ALA B O 1
ATOM 2411 N N . GLY B 1 150 ? 6.488 11.883 -7.383 1 96.69 150 GLY B N 1
ATOM 2412 C CA . GLY B 1 150 ? 5.09 12.008 -7.766 1 96.69 150 GLY B CA 1
ATOM 2413 C C . GLY B 1 150 ? 4.16 11.164 -6.914 1 96.69 150 GLY B C 1
ATOM 2414 O O . GLY B 1 150 ? 2.949 11.148 -7.137 1 96.69 150 GLY B O 1
ATOM 2415 N N . ASN B 1 151 ? 4.633 10.484 -5.934 1 98.5 151 ASN B N 1
ATOM 2416 C CA . ASN B 1 151 ? 3.754 9.781 -5 1 98.5 151 ASN B CA 1
ATOM 2417 C C . ASN B 1 151 ? 3.064 10.75 -4.043 1 98.5 151 ASN B C 1
ATOM 2419 O O . ASN B 1 151 ? 3.684 11.703 -3.564 1 98.5 151 ASN B O 1
ATOM 2423 N N . THR B 1 152 ? 1.843 10.461 -3.762 1 98.75 152 THR B N 1
ATOM 2424 C CA . THR B 1 152 ? 1.105 11.234 -2.771 1 98.75 152 THR B CA 1
ATOM 2425 C C . THR B 1 152 ? 1.075 10.508 -1.429 1 98.75 152 THR B C 1
ATOM 2427 O O . THR B 1 152 ? 0.706 9.336 -1.359 1 98.75 152 THR B O 1
ATOM 2430 N N . TRP B 1 153 ? 1.467 11.188 -0.408 1 98.94 153 TRP B N 1
ATOM 2431 C CA . TRP B 1 153 ? 1.422 10.703 0.966 1 98.94 153 TRP B CA 1
ATOM 2432 C C . TRP B 1 153 ? 0.368 11.445 1.776 1 98.94 153 TRP B C 1
ATOM 2434 O O . TRP B 1 153 ? 0.486 12.656 1.994 1 98.94 153 TRP B O 1
ATOM 2444 N N . TRP B 1 154 ? -0.629 10.703 2.184 1 98.94 154 TRP B N 1
ATOM 2445 C CA . TRP B 1 154 ? -1.65 11.25 3.072 1 98.94 154 TRP B CA 1
ATOM 2446 C C . TRP B 1 154 ? -1.344 10.906 4.527 1 98.94 154 TRP B C 1
ATOM 2448 O O . TRP B 1 154 ? -1.394 9.742 4.922 1 98.94 154 TRP B O 1
ATOM 2458 N N . PHE B 1 155 ? -1.107 11.922 5.27 1 98.94 155 PHE B N 1
ATOM 2459 C CA . PHE B 1 155 ? -0.8 11.742 6.684 1 98.94 155 PHE B CA 1
ATOM 2460 C C . PHE B 1 155 ? -2.045 11.945 7.539 1 98.94 155 PHE B C 1
ATOM 2462 O O . PHE B 1 155 ? -2.863 12.828 7.254 1 98.94 155 PHE B O 1
ATOM 2469 N N . ALA B 1 156 ? -2.109 11.203 8.625 1 98.81 156 ALA B N 1
ATOM 2470 C CA . ALA B 1 156 ? -3.225 11.375 9.555 1 98.81 156 ALA B CA 1
ATOM 2471 C C . ALA B 1 156 ? -2.781 11.125 10.992 1 98.81 156 ALA B C 1
ATOM 2473 O O . ALA B 1 156 ? -1.935 10.266 11.25 1 98.81 156 ALA B O 1
ATOM 2474 N N . THR B 1 157 ? -3.303 11.844 11.906 1 98.38 157 T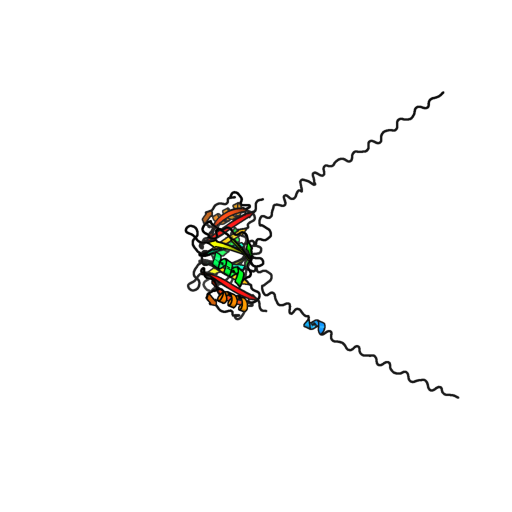HR B N 1
ATOM 2475 C CA . THR B 1 157 ? -3.252 11.625 13.344 1 98.38 157 THR B CA 1
ATOM 2476 C C . THR B 1 157 ? -4.656 11.594 13.938 1 98.38 157 THR B C 1
ATOM 2478 O O . THR B 1 157 ? -5.457 12.5 13.711 1 98.38 157 THR B O 1
ATOM 2481 N N . GLN B 1 158 ? -4.918 10.539 14.68 1 96.44 158 GLN B N 1
ATOM 2482 C CA . GLN B 1 158 ? -6.207 10.492 15.367 1 96.44 158 GLN B CA 1
ATOM 2483 C C . GLN B 1 158 ? -6.191 11.367 16.609 1 96.44 158 GLN B C 1
ATOM 2485 O O . GLN B 1 158 ? -5.258 11.305 17.422 1 96.44 158 GLN B O 1
ATOM 2490 N N . LEU B 1 159 ? -7.094 12.281 16.75 1 89.56 159 LEU B N 1
ATOM 2491 C CA . LEU B 1 159 ? -7.133 13.227 17.875 1 89.56 159 LEU B CA 1
ATOM 2492 C C . LEU B 1 159 ? -8.094 12.742 18.953 1 89.56 159 LEU B C 1
ATOM 2494 O O . LEU B 1 159 ? -7.914 13.055 20.125 1 89.56 159 LEU B O 1
ATOM 2498 N N . GLU B 1 160 ? -9.289 12.469 19.016 1 64.56 160 GLU B N 1
ATOM 2499 C CA . GLU B 1 160 ? -10.203 12.25 20.141 1 64.56 160 GLU B CA 1
ATOM 2500 C C . GLU B 1 160 ? -11.32 11.281 19.75 1 64.56 160 GLU B C 1
ATOM 2502 O O . GLU B 1 160 ? -11.672 11.164 18.578 1 64.56 160 GLU B O 1
#

Organism: NCBI:txid927083

Nearest PDB structures (foldseek):
  6bnx-assembly1_A  TM=7.945E-01  e=8.230E-07  Zea mays
  1fa5-assembly1_B  TM=8.047E-01  e=1.533E-06  Escherichia coli
  5ump-assembly1_B  TM=7.445E-01  e=1.354E-06  Streptomyces sp. CB03234
  5d7z-assembly1_A  TM=7.946E-01  e=1.353E-05  Zea mays
  5ujp-assembly1_B  TM=6.918E-01  e=3.235E-06  Streptomyces sp. CB03234

InterPro domains:
  IPR004360 Glyoxalase/fosfomycin resistance/dioxygenase domain [PF00903] (49-155)
  IPR029068 Glyoxalase/Bleomycin resistance protein/Dihydroxybiphenyl dioxygenase [SSF54593] (44-158)
  IPR037523 Vicinal oxygen chelate (VOC), core domain [PS51819] (40-158)